Protein AF-A0A7L5Z1A2-F1 (afdb_monomer)

Foldseek 3Di:
DDDDDDDPPDDADDDDPDDDDDDPDDDPRNDRNLLVLLQVLLCVQQNQKDAFAAQPVHSVDTQGMWGFQDPDNPDPPTAIEGEEEAACVVCPVPLVVVVVVVVSCVVVPHPYYEYAHEPPDDDPDPNYFYFYPPDHSLQSNLLNLLSCCVPVVVPGDLSSNVSSLVSLLVCLVPHDLVRGPDPSSSVSSVVSPVVSDDPSPPPDDPDPPPPPDDPDDDDDDDDDDDDDDDDDDDDDDDD

Structure (mmCIF, N/CA/C/O backbone):
data_AF-A0A7L5Z1A2-F1
#
_entry.id   AF-A0A7L5Z1A2-F1
#
loop_
_atom_site.group_PDB
_atom_site.id
_atom_site.type_symbol
_atom_site.label_atom_id
_atom_site.label_alt_id
_atom_site.label_comp_id
_atom_site.label_asym_id
_atom_site.label_entity_id
_atom_site.label_seq_id
_atom_site.pdbx_PDB_ins_code
_atom_site.Cartn_x
_atom_site.Cartn_y
_atom_site.Cartn_z
_atom_site.occupancy
_atom_site.B_iso_or_equiv
_atom_site.auth_seq_id
_atom_site.auth_comp_id
_atom_site.auth_asym_id
_atom_site.auth_atom_id
_atom_site.pdbx_PDB_model_num
ATOM 1 N N . MET A 1 1 ? 43.109 33.491 -10.070 1.00 37.50 1 MET A N 1
ATOM 2 C CA . MET A 1 1 ? 41.661 33.255 -10.250 1.00 37.50 1 MET A CA 1
ATOM 3 C C . MET A 1 1 ? 41.486 31.934 -10.986 1.00 37.50 1 MET A C 1
ATOM 5 O O . MET A 1 1 ? 41.876 31.847 -12.140 1.00 37.50 1 MET A O 1
ATOM 9 N N . ARG A 1 2 ? 41.036 30.879 -10.297 1.00 29.73 2 ARG A N 1
ATOM 10 C CA . ARG A 1 2 ? 40.760 29.556 -10.881 1.00 29.73 2 ARG A CA 1
ATOM 11 C C . ARG A 1 2 ? 39.271 29.277 -10.680 1.00 29.73 2 ARG A C 1
ATOM 13 O O . ARG A 1 2 ? 38.828 29.257 -9.537 1.00 29.73 2 ARG A O 1
ATOM 20 N N . HIS A 1 3 ? 38.520 29.110 -11.764 1.00 32.94 3 HIS A N 1
ATOM 21 C CA . HIS A 1 3 ? 37.144 28.622 -11.698 1.00 32.94 3 HIS A CA 1
ATOM 22 C C . HIS A 1 3 ? 37.151 27.095 -11.502 1.00 32.94 3 HIS A C 1
ATOM 24 O O . HIS A 1 3 ? 37.929 26.414 -12.175 1.00 32.94 3 HIS A O 1
ATOM 30 N N . PRO A 1 4 ? 36.333 26.550 -10.585 1.00 41.56 4 PRO A N 1
ATOM 31 C CA . PRO A 1 4 ? 36.214 25.116 -10.374 1.00 41.56 4 PRO A CA 1
ATOM 32 C C . PRO A 1 4 ? 35.350 24.461 -11.457 1.00 41.56 4 PRO A C 1
ATOM 34 O O . PRO A 1 4 ? 34.439 25.070 -12.018 1.00 41.56 4 PRO A O 1
ATOM 37 N N . GLY A 1 5 ? 35.700 23.209 -11.747 1.00 33.41 5 GLY A N 1
ATOM 38 C CA . GLY A 1 5 ? 35.153 22.394 -12.818 1.00 33.41 5 GLY A CA 1
ATOM 39 C C . GLY A 1 5 ? 33.662 22.095 -12.686 1.00 33.41 5 GLY A C 1
ATOM 40 O O . GLY A 1 5 ? 33.115 21.931 -11.599 1.00 33.41 5 GLY A O 1
ATOM 41 N N . SER A 1 6 ? 33.051 22.008 -13.863 1.00 31.94 6 SER A N 1
ATOM 42 C CA . SER A 1 6 ? 31.698 21.549 -14.146 1.00 31.94 6 SER A CA 1
ATOM 43 C C . SER A 1 6 ? 31.354 20.257 -13.398 1.00 31.94 6 SER A C 1
ATOM 45 O O . SER A 1 6 ? 31.898 19.186 -13.667 1.00 31.94 6 SER A O 1
ATOM 47 N N . THR A 1 7 ? 30.402 20.363 -12.474 1.00 32.69 7 THR A N 1
ATOM 48 C CA . THR A 1 7 ? 29.669 19.228 -11.922 1.00 32.69 7 THR A CA 1
ATOM 49 C C . THR A 1 7 ? 28.781 18.662 -13.027 1.00 32.69 7 THR A C 1
ATOM 51 O O . THR A 1 7 ? 27.903 19.353 -13.546 1.00 32.69 7 THR A O 1
ATOM 54 N N . VAL A 1 8 ? 29.002 17.403 -13.400 1.00 34.72 8 VAL A N 1
ATOM 55 C CA . VAL A 1 8 ? 28.109 16.659 -14.294 1.00 34.72 8 VAL A CA 1
ATOM 56 C C . VAL A 1 8 ? 26.755 16.513 -13.595 1.00 34.72 8 VAL A C 1
ATOM 58 O O . VAL A 1 8 ? 26.596 15.693 -12.690 1.00 34.72 8 VAL A O 1
ATOM 61 N N . LEU A 1 9 ? 25.782 17.332 -13.999 1.00 31.91 9 LEU A N 1
ATOM 62 C CA . LEU A 1 9 ? 24.379 17.201 -13.612 1.00 31.91 9 LEU A CA 1
ATOM 63 C C . LEU A 1 9 ? 23.879 15.820 -14.053 1.00 31.91 9 LEU A C 1
ATOM 65 O O . LEU A 1 9 ? 23.766 15.525 -15.246 1.00 31.91 9 LEU A O 1
ATOM 69 N N . ARG A 1 10 ? 23.608 14.953 -13.073 1.00 33.97 10 ARG A N 1
ATOM 70 C CA . ARG A 1 10 ? 22.923 13.677 -13.287 1.00 33.97 10 ARG A CA 1
ATOM 71 C C . ARG A 1 10 ? 21.560 13.973 -13.912 1.00 33.97 10 ARG A C 1
ATOM 73 O O . ARG A 1 10 ? 20.732 14.640 -13.305 1.00 33.97 10 ARG A O 1
ATOM 80 N N . ARG A 1 11 ? 21.346 13.487 -15.135 1.00 35.38 11 ARG A N 1
ATOM 81 C CA . ARG A 1 11 ? 20.069 13.598 -15.849 1.00 35.38 11 ARG A CA 1
ATOM 82 C C . ARG A 1 11 ? 18.979 12.860 -15.061 1.00 35.38 11 ARG A C 1
ATOM 84 O O . ARG A 1 11 ? 19.080 11.646 -14.873 1.00 35.38 11 ARG A O 1
ATOM 91 N N . GLY A 1 12 ? 17.977 13.608 -14.596 1.00 35.91 12 GLY A N 1
ATOM 92 C CA . GLY A 1 12 ? 16.740 13.089 -14.010 1.00 35.91 12 GLY A CA 1
ATOM 93 C C . GLY A 1 12 ? 15.983 12.200 -15.000 1.00 35.91 12 GLY A C 1
ATOM 94 O O . GLY A 1 12 ? 16.104 12.362 -16.215 1.00 35.91 12 GLY A O 1
ATOM 95 N N . ARG A 1 13 ? 15.269 11.200 -14.472 1.00 52.94 13 ARG A N 1
ATOM 96 C CA . ARG A 1 13 ? 14.820 10.013 -15.219 1.00 52.94 13 ARG A CA 1
ATOM 97 C C . ARG A 1 13 ? 13.370 10.061 -15.720 1.00 52.94 13 ARG A C 1
ATOM 99 O O . ARG A 1 13 ? 12.924 9.086 -16.308 1.00 52.94 13 ARG A O 1
ATOM 106 N N . TYR A 1 14 ? 12.677 11.189 -15.583 1.00 45.50 14 TYR A N 1
ATOM 107 C CA . TYR A 1 14 ? 11.365 11.403 -16.189 1.00 45.50 14 TYR A CA 1
ATOM 108 C C . TYR A 1 14 ? 11.286 12.831 -16.719 1.00 45.50 14 TYR A C 1
ATOM 110 O O . TYR A 1 14 ? 11.334 13.788 -15.961 1.00 45.50 14 TYR A O 1
ATOM 118 N N . THR A 1 15 ? 11.213 12.977 -18.037 1.00 34.09 15 THR A N 1
ATOM 119 C CA . THR A 1 15 ? 10.700 14.193 -18.675 1.00 34.09 15 THR A CA 1
ATOM 120 C C . THR A 1 15 ? 9.427 13.759 -19.374 1.00 34.09 15 THR A C 1
ATOM 122 O O . THR A 1 15 ? 9.468 13.196 -20.467 1.00 34.09 15 THR A O 1
ATOM 125 N N . ALA A 1 16 ? 8.288 13.934 -18.708 1.00 38.91 16 ALA A N 1
ATOM 126 C CA . ALA A 1 16 ? 7.025 13.905 -19.421 1.00 38.91 16 ALA A CA 1
ATOM 127 C C . ALA A 1 16 ? 6.994 15.160 -20.301 1.00 38.91 16 ALA A C 1
ATOM 129 O O . ALA A 1 16 ? 7.057 16.282 -19.803 1.00 38.91 16 ALA A O 1
ATOM 130 N N . ILE A 1 17 ? 6.954 14.981 -21.622 1.00 37.09 17 ILE A N 1
ATOM 131 C CA . ILE A 1 17 ? 6.648 16.083 -22.533 1.00 37.09 17 ILE A CA 1
ATOM 132 C C . ILE A 1 17 ? 5.145 16.328 -22.391 1.00 37.09 17 ILE A C 1
ATOM 134 O O . ILE A 1 17 ? 4.329 15.631 -22.990 1.00 37.09 17 ILE A O 1
ATOM 138 N N . CYS A 1 18 ? 4.788 17.274 -21.525 1.00 38.81 18 CYS A N 1
ATOM 139 C CA . CYS A 1 18 ? 3.412 17.696 -21.309 1.00 38.81 18 CYS A CA 1
ATOM 140 C C . CYS A 1 18 ? 2.906 18.457 -22.540 1.00 38.81 18 CYS A C 1
ATOM 142 O O . CYS A 1 18 ? 3.290 19.600 -22.779 1.00 38.81 18 CYS A O 1
ATOM 144 N N . SER A 1 19 ? 2.008 17.837 -23.297 1.00 37.94 19 SER A N 1
ATOM 145 C CA . SER A 1 19 ? 1.009 18.570 -24.073 1.00 37.94 19 SER A CA 1
ATOM 146 C C . SER A 1 19 ? -0.235 18.676 -23.184 1.00 37.94 19 SER A C 1
ATOM 148 O O . SER A 1 19 ? -0.641 17.682 -22.597 1.00 37.94 19 SER A O 1
ATOM 150 N N . GLU A 1 20 ? -0.796 19.880 -23.041 1.00 39.41 20 GLU A N 1
ATOM 151 C CA . GLU A 1 20 ? -2.081 20.160 -22.355 1.00 39.41 20 GLU A CA 1
ATOM 152 C C . GLU A 1 20 ? -2.090 20.446 -20.833 1.00 39.41 20 GLU A C 1
ATOM 154 O O . GLU A 1 20 ? -3.068 20.187 -20.139 1.00 39.41 20 GLU A O 1
ATOM 159 N N . GLY A 1 21 ? -1.059 21.110 -20.300 1.00 36.00 21 GLY A N 1
ATOM 160 C CA . GLY A 1 21 ? -1.260 22.080 -19.202 1.00 36.00 21 GLY A CA 1
ATOM 161 C C . GLY A 1 21 ? -1.621 21.571 -17.794 1.00 36.00 21 GLY A C 1
ATOM 162 O O . GLY A 1 21 ? -1.862 22.398 -16.919 1.00 36.00 21 GLY A O 1
ATOM 163 N N . PHE A 1 22 ? -1.599 20.265 -17.518 1.00 38.28 22 PHE A N 1
ATOM 164 C CA . PHE A 1 22 ? -1.710 19.716 -16.155 1.00 38.28 22 PHE A CA 1
ATOM 165 C C . PHE A 1 22 ? -0.365 19.147 -15.679 1.00 38.28 22 PHE A C 1
ATOM 167 O O . PHE A 1 22 ? -0.119 17.943 -15.723 1.00 38.28 22 PHE A O 1
ATOM 174 N N . CYS A 1 23 ? 0.531 20.011 -15.200 1.00 44.03 23 CYS A N 1
ATOM 175 C CA . CYS A 1 23 ? 1.766 19.561 -14.558 1.00 44.03 23 CYS A CA 1
ATOM 176 C C . CYS A 1 23 ? 1.462 19.105 -13.121 1.00 44.03 23 CYS A C 1
ATOM 178 O O . CYS A 1 23 ? 1.374 19.925 -12.206 1.00 44.03 23 CYS A O 1
ATOM 180 N N . ARG A 1 24 ? 1.301 17.792 -12.903 1.00 45.97 24 ARG A N 1
ATOM 181 C CA . ARG A 1 24 ? 1.480 17.204 -11.564 1.00 45.97 24 ARG A CA 1
ATOM 182 C C . ARG A 1 24 ? 2.971 17.308 -11.232 1.00 45.97 24 ARG A C 1
ATOM 184 O O . ARG A 1 24 ? 3.787 16.817 -11.998 1.00 45.97 24 ARG A O 1
ATOM 191 N N . GLY A 1 25 ? 3.287 18.021 -10.152 1.00 43.00 25 GLY A N 1
ATOM 192 C CA . GLY A 1 25 ? 4.615 18.560 -9.857 1.00 43.00 25 GLY A CA 1
ATOM 193 C C . GLY A 1 25 ? 5.777 17.578 -10.011 1.00 43.00 25 GLY A C 1
ATOM 194 O O . GLY A 1 25 ? 5.781 16.502 -9.416 1.00 43.00 25 GLY A O 1
ATOM 195 N N . ASP A 1 26 ? 6.776 18.018 -10.772 1.00 38.31 26 ASP A N 1
ATOM 196 C CA . ASP A 1 26 ? 8.116 17.449 -10.797 1.00 38.31 26 ASP A CA 1
ATOM 197 C C . ASP A 1 26 ? 8.790 17.711 -9.444 1.00 38.31 26 ASP A C 1
ATOM 199 O O . ASP A 1 26 ? 9.114 18.851 -9.103 1.00 38.31 26 ASP A O 1
ATOM 203 N N . THR A 1 27 ? 9.032 16.667 -8.657 1.00 41.47 27 THR A N 1
ATOM 204 C CA . THR A 1 27 ? 10.046 16.729 -7.599 1.00 41.47 27 THR A CA 1
ATOM 205 C C . THR A 1 27 ? 11.404 16.378 -8.199 1.00 41.47 27 THR A C 1
ATOM 207 O O . THR A 1 27 ? 11.522 15.440 -8.988 1.00 41.47 27 THR A O 1
ATOM 210 N N . ALA A 1 28 ? 12.442 17.126 -7.814 1.00 40.41 28 ALA A N 1
ATOM 211 C CA . ALA A 1 28 ? 13.803 17.044 -8.357 1.00 40.41 28 ALA A CA 1
ATOM 212 C C . ALA A 1 28 ? 14.462 15.645 -8.273 1.00 40.41 28 ALA A C 1
ATOM 214 O O . ALA A 1 28 ? 15.470 15.402 -8.937 1.00 40.41 28 ALA A O 1
ATOM 215 N N . ASP A 1 29 ? 13.871 14.720 -7.514 1.00 45.47 29 ASP A N 1
ATOM 216 C CA . ASP A 1 29 ? 14.418 13.395 -7.219 1.00 45.47 29 ASP A CA 1
ATOM 217 C C . ASP A 1 29 ? 13.912 12.272 -8.147 1.00 45.47 29 ASP A C 1
ATOM 219 O O . ASP A 1 29 ? 14.320 11.121 -8.007 1.00 45.47 29 ASP A O 1
ATOM 223 N N . GLY A 1 30 ? 13.069 12.575 -9.144 1.00 47.31 30 GLY A N 1
ATOM 224 C CA . GLY A 1 30 ? 12.624 11.580 -10.134 1.00 47.31 30 GLY A CA 1
ATOM 225 C C . GLY A 1 30 ? 11.679 10.503 -9.587 1.00 47.31 30 GLY A C 1
ATOM 226 O O . GLY A 1 30 ? 11.480 9.485 -10.247 1.00 47.31 30 GLY A O 1
ATOM 227 N N . THR A 1 31 ? 11.104 10.730 -8.409 1.00 54.69 31 THR A N 1
ATOM 228 C CA . THR A 1 31 ? 9.984 9.973 -7.845 1.00 54.69 31 THR A CA 1
ATOM 229 C C . THR A 1 31 ? 8.677 10.560 -8.365 1.00 54.69 31 THR A C 1
ATOM 231 O O . THR A 1 31 ? 8.567 11.774 -8.565 1.00 54.69 31 THR A O 1
ATOM 234 N N . SER A 1 32 ? 7.687 9.713 -8.652 1.00 70.31 32 SER A N 1
ATOM 235 C CA . SER A 1 32 ? 6.396 10.228 -9.104 1.00 70.31 32 SER A CA 1
ATOM 236 C C . SER A 1 32 ? 5.721 10.944 -7.930 1.00 70.31 32 SER A C 1
ATOM 238 O O . SER A 1 32 ? 5.682 10.423 -6.815 1.00 70.31 32 SER A O 1
ATOM 240 N N . GLY A 1 33 ? 5.145 12.133 -8.147 1.00 86.44 33 GLY A N 1
ATOM 241 C CA . GLY A 1 33 ? 4.396 12.834 -7.089 1.00 86.44 33 GLY A CA 1
ATOM 242 C C . GLY A 1 33 ? 3.265 11.984 -6.479 1.00 86.44 33 GLY A C 1
ATOM 243 O O . GLY A 1 33 ? 2.817 12.242 -5.365 1.00 86.44 33 GLY A O 1
ATOM 244 N N . LEU A 1 34 ? 2.841 10.935 -7.194 1.00 91.56 34 LEU A N 1
ATOM 245 C CA . LEU A 1 34 ? 1.929 9.910 -6.708 1.00 91.56 34 LEU A CA 1
ATOM 246 C C . LEU A 1 34 ? 2.554 9.038 -5.608 1.00 91.56 34 LEU A C 1
ATOM 248 O O . LEU A 1 34 ? 1.990 8.992 -4.519 1.00 91.56 34 LEU A O 1
ATOM 252 N N . GLU A 1 35 ? 3.703 8.398 -5.848 1.00 94.62 35 GLU A N 1
ATOM 253 C CA . GLU A 1 35 ? 4.413 7.586 -4.838 1.00 94.62 35 GLU A CA 1
ATOM 254 C C . GLU A 1 35 ? 4.695 8.393 -3.575 1.00 94.62 35 GLU A C 1
ATOM 256 O O . GLU A 1 35 ? 4.407 7.933 -2.469 1.00 94.62 35 GLU A O 1
ATOM 261 N N . ARG A 1 36 ? 5.170 9.635 -3.738 1.00 95.06 36 ARG A N 1
ATOM 262 C CA . ARG A 1 36 ? 5.453 10.502 -2.595 1.00 95.06 36 ARG A CA 1
ATOM 263 C C . ARG A 1 36 ? 4.194 10.821 -1.793 1.00 95.06 36 ARG A C 1
ATOM 265 O O . ARG A 1 36 ? 4.212 10.723 -0.571 1.00 95.06 36 ARG A O 1
ATOM 272 N N . GLY A 1 37 ? 3.093 11.150 -2.468 1.00 96.44 37 GLY A N 1
ATOM 273 C CA . GLY A 1 37 ? 1.822 11.405 -1.796 1.00 96.44 37 GLY A CA 1
ATOM 274 C C . GLY A 1 37 ? 1.266 10.168 -1.084 1.00 96.44 37 GLY A C 1
ATOM 275 O O . GLY A 1 37 ? 0.670 10.298 -0.018 1.00 96.44 37 GLY A O 1
ATOM 276 N N . ILE A 1 38 ? 1.454 8.969 -1.650 1.00 97.56 38 ILE A N 1
ATOM 277 C CA . ILE A 1 38 ? 1.058 7.711 -0.999 1.00 97.56 38 ILE A CA 1
ATOM 278 C C . ILE A 1 38 ? 1.889 7.533 0.269 1.00 97.56 38 ILE A C 1
ATOM 280 O O . ILE A 1 38 ? 1.325 7.287 1.335 1.00 97.56 38 ILE A O 1
ATOM 284 N N . PHE A 1 39 ? 3.208 7.705 0.157 1.00 98.00 39 PHE A N 1
ATOM 285 C CA . PHE A 1 39 ? 4.129 7.614 1.280 1.00 98.00 39 PHE A CA 1
ATOM 286 C C . PHE A 1 39 ? 3.757 8.580 2.403 1.00 98.00 39 PHE A C 1
ATOM 288 O O . PHE A 1 39 ? 3.615 8.134 3.534 1.00 98.00 39 PHE A O 1
ATOM 295 N N . ASP A 1 40 ? 3.543 9.864 2.106 1.00 97.62 40 ASP A N 1
ATOM 296 C CA . ASP A 1 40 ? 3.257 10.874 3.132 1.00 97.62 40 ASP A CA 1
ATOM 297 C C . ASP A 1 40 ? 1.974 10.530 3.922 1.00 97.62 40 ASP A C 1
ATOM 299 O O . ASP A 1 40 ? 1.931 10.678 5.144 1.00 97.62 40 ASP A O 1
ATOM 303 N N . ILE A 1 41 ? 0.935 10.012 3.252 1.00 97.75 41 ILE A N 1
ATOM 304 C CA . ILE A 1 41 ? -0.308 9.585 3.918 1.00 97.75 41 ILE A CA 1
ATOM 305 C C . ILE A 1 41 ? -0.078 8.316 4.745 1.00 97.75 41 ILE A C 1
ATOM 307 O O . ILE A 1 41 ? -0.547 8.225 5.881 1.00 97.75 41 ILE A O 1
ATOM 311 N N . LEU A 1 42 ? 0.617 7.322 4.188 1.00 98.12 42 LEU A N 1
ATOM 312 C CA . LEU A 1 42 ? 0.889 6.075 4.897 1.00 98.12 42 LEU A CA 1
ATOM 313 C C . LEU A 1 42 ? 1.799 6.297 6.105 1.00 98.12 42 LEU A C 1
ATOM 315 O O . LEU A 1 42 ? 1.520 5.741 7.160 1.00 98.12 42 LEU A O 1
ATOM 319 N N . ASP A 1 43 ? 2.833 7.127 5.994 1.00 97.69 43 ASP A N 1
ATOM 320 C CA . ASP A 1 43 ? 3.743 7.444 7.098 1.00 97.69 43 ASP A CA 1
ATOM 321 C C . ASP A 1 43 ? 3.037 8.229 8.203 1.00 97.69 43 ASP A C 1
ATOM 323 O O . ASP A 1 43 ? 3.216 7.924 9.379 1.00 97.69 43 ASP A O 1
ATOM 327 N N . PHE A 1 44 ? 2.133 9.147 7.853 1.00 97.12 44 PHE A N 1
ATOM 328 C CA . PHE A 1 44 ? 1.296 9.822 8.846 1.00 97.12 44 PHE A CA 1
ATOM 329 C C . PHE A 1 44 ? 0.482 8.833 9.703 1.00 97.12 44 PHE A C 1
ATOM 331 O O . PHE A 1 44 ? 0.337 9.024 10.911 1.00 97.12 44 PHE A O 1
ATOM 338 N N . VAL A 1 45 ? -0.041 7.761 9.097 1.00 96.81 45 VAL A N 1
ATOM 339 C CA . VAL A 1 45 ? -0.898 6.785 9.790 1.00 96.81 45 VAL A CA 1
ATOM 340 C C . VAL A 1 45 ? -0.087 5.686 10.478 1.00 96.81 45 VAL A C 1
ATOM 342 O O . VAL A 1 45 ? -0.300 5.400 11.657 1.00 96.81 45 VAL A O 1
ATOM 345 N N . LEU A 1 46 ? 0.828 5.050 9.751 1.00 96.00 46 LEU A N 1
ATOM 346 C CA . LEU A 1 46 ? 1.597 3.889 10.202 1.00 96.00 46 LEU A CA 1
ATOM 347 C C . LEU A 1 46 ? 2.808 4.308 11.046 1.00 96.00 46 LEU A C 1
ATOM 349 O O . LEU A 1 46 ? 3.134 3.650 12.038 1.00 96.00 46 LEU A O 1
ATOM 353 N N . GLY A 1 47 ? 3.423 5.444 10.714 1.00 93.81 47 GLY A N 1
ATOM 354 C CA . GLY A 1 47 ? 4.700 5.895 11.257 1.00 93.81 47 GLY A CA 1
ATOM 355 C C . GLY A 1 47 ? 5.879 5.019 10.830 1.00 93.81 47 GLY A C 1
ATOM 356 O O . GLY A 1 47 ? 5.717 3.935 10.264 1.00 93.81 47 GLY A O 1
ATOM 357 N N . ASN A 1 48 ? 7.084 5.483 11.171 1.00 93.25 48 ASN A N 1
ATOM 358 C CA . ASN A 1 48 ? 8.344 4.761 10.964 1.00 93.25 48 ASN A CA 1
ATOM 359 C C . ASN A 1 48 ? 8.550 4.302 9.505 1.00 93.25 48 ASN A C 1
ATOM 361 O O . ASN A 1 48 ? 9.067 3.205 9.256 1.00 93.25 48 ASN A O 1
ATOM 365 N N . GLY A 1 49 ? 8.102 5.116 8.551 1.00 96.00 49 GLY A N 1
ATOM 366 C CA . GLY A 1 49 ? 8.269 4.902 7.126 1.00 96.00 49 GLY A CA 1
ATOM 367 C C . GLY A 1 49 ? 9.635 5.351 6.615 1.00 96.00 49 GLY A C 1
ATOM 368 O O . GLY A 1 49 ? 10.293 6.242 7.147 1.00 96.00 49 GLY A O 1
ATOM 369 N N . SER A 1 50 ? 10.078 4.731 5.533 1.00 96.12 50 SER A N 1
ATOM 370 C CA . SER A 1 50 ? 11.200 5.176 4.716 1.00 96.12 50 SER A CA 1
ATOM 371 C C . SER A 1 50 ? 10.797 5.095 3.253 1.00 96.12 50 SER A C 1
ATOM 373 O O . SER A 1 50 ? 10.284 4.072 2.803 1.00 96.12 50 SER A O 1
ATOM 375 N N . HIS A 1 51 ? 11.022 6.181 2.525 1.00 95.75 51 HIS A N 1
ATOM 376 C CA . HIS A 1 51 ? 10.715 6.295 1.105 1.00 95.75 51 HIS A CA 1
ATOM 377 C C . HIS A 1 51 ? 11.975 6.074 0.273 1.00 95.75 51 HIS A C 1
ATOM 379 O O . HIS A 1 51 ? 13.053 6.528 0.663 1.00 95.75 51 HIS A O 1
ATOM 385 N N . ASP A 1 52 ? 11.822 5.432 -0.883 1.00 92.88 52 ASP A N 1
ATOM 386 C CA . ASP A 1 52 ? 12.876 5.257 -1.879 1.00 92.88 52 ASP A CA 1
ATOM 387 C C . ASP A 1 52 ? 14.142 4.597 -1.288 1.00 92.88 52 ASP A C 1
ATOM 389 O O . ASP A 1 52 ? 15.238 5.159 -1.281 1.00 92.88 52 ASP A O 1
ATOM 393 N N . VAL A 1 53 ? 13.991 3.394 -0.729 1.00 92.25 53 VAL A N 1
ATOM 394 C CA . VAL A 1 53 ? 15.037 2.685 0.030 1.00 92.25 53 VAL A CA 1
ATOM 395 C C . VAL A 1 53 ? 15.904 1.836 -0.910 1.00 92.25 53 VAL A C 1
ATOM 397 O O . VAL A 1 53 ? 15.374 0.952 -1.579 1.00 92.25 53 VAL A O 1
ATOM 400 N N . PRO A 1 54 ? 17.235 2.024 -0.980 1.00 90.69 54 PRO A N 1
ATOM 401 C CA . PRO A 1 54 ? 18.091 1.224 -1.858 1.00 90.69 54 PRO A CA 1
ATOM 402 C C . PRO A 1 54 ? 18.091 -0.259 -1.472 1.00 90.69 54 PRO A C 1
ATOM 404 O O . PRO A 1 54 ? 18.199 -0.596 -0.293 1.00 90.69 54 PRO A O 1
ATOM 407 N N . LEU A 1 55 ? 18.059 -1.148 -2.469 1.00 85.00 55 LEU A N 1
ATOM 408 C CA . LEU A 1 55 ? 18.250 -2.579 -2.233 1.00 85.00 55 LEU A CA 1
ATOM 409 C C . LEU A 1 55 ? 19.765 -2.892 -2.218 1.00 85.00 55 LEU A C 1
ATOM 411 O O . LEU A 1 55 ? 20.465 -2.542 -3.167 1.00 85.00 55 LEU A O 1
ATOM 415 N N . PRO A 1 56 ? 20.305 -3.576 -1.195 1.00 77.31 56 PRO A N 1
ATOM 416 C CA . PRO A 1 56 ? 21.729 -3.855 -1.045 1.00 77.31 56 PRO A CA 1
ATOM 417 C C . PRO A 1 56 ? 22.252 -4.816 -2.119 1.00 77.31 56 PRO A C 1
ATOM 419 O O . PRO A 1 56 ? 23.405 -4.704 -2.524 1.00 77.31 56 PRO A O 1
ATOM 422 N N . MET A 1 57 ? 21.403 -5.718 -2.626 1.00 74.25 57 MET A N 1
ATOM 423 C CA . MET A 1 57 ? 21.760 -6.675 -3.684 1.00 74.25 57 MET A CA 1
ATOM 424 C C . MET A 1 57 ? 21.774 -6.052 -5.088 1.00 74.25 57 MET A C 1
ATOM 426 O O . MET A 1 57 ? 22.377 -6.603 -6.005 1.00 74.25 57 MET A O 1
ATOM 430 N N . ASP A 1 58 ? 21.110 -4.909 -5.270 1.00 75.12 58 ASP A N 1
ATOM 431 C CA . ASP A 1 58 ? 21.090 -4.160 -6.523 1.00 75.12 58 ASP A CA 1
ATOM 432 C C . ASP A 1 58 ? 20.847 -2.684 -6.203 1.00 75.12 58 ASP A C 1
ATOM 434 O O . ASP A 1 58 ? 19.707 -2.227 -6.168 1.00 75.12 58 ASP A O 1
ATOM 438 N N . LEU A 1 59 ? 21.930 -1.927 -5.993 1.00 73.38 59 LEU A N 1
ATOM 439 C CA . LEU A 1 59 ? 21.871 -0.501 -5.638 1.00 73.38 59 LEU A CA 1
ATOM 440 C C . LEU A 1 59 ? 21.190 0.372 -6.710 1.00 73.38 59 LEU A C 1
ATOM 442 O O . LEU A 1 59 ? 20.941 1.557 -6.479 1.00 73.38 59 LEU A O 1
ATOM 446 N N . ARG A 1 60 ? 20.914 -0.178 -7.902 1.00 79.19 60 ARG A N 1
ATOM 447 C CA . ARG A 1 60 ? 20.132 0.501 -8.946 1.00 79.19 60 ARG A CA 1
ATOM 448 C C . ARG A 1 60 ? 18.630 0.363 -8.716 1.00 79.19 60 ARG A C 1
ATOM 450 O O . ARG A 1 60 ? 17.876 1.157 -9.278 1.00 79.19 60 ARG A O 1
ATOM 457 N N . ARG A 1 61 ? 18.208 -0.633 -7.936 1.00 83.12 61 ARG A N 1
ATOM 458 C CA . ARG A 1 61 ? 16.826 -0.861 -7.520 1.00 83.12 61 ARG A CA 1
ATOM 459 C C . ARG A 1 61 ? 16.595 -0.283 -6.136 1.00 83.12 61 ARG A C 1
ATOM 461 O O . ARG A 1 61 ? 17.484 -0.248 -5.285 1.00 83.12 61 ARG A O 1
ATOM 468 N N . ARG A 1 62 ? 15.369 0.175 -5.931 1.00 91.12 62 ARG A N 1
ATOM 469 C CA . ARG A 1 62 ? 14.925 0.823 -4.704 1.00 91.12 62 ARG A CA 1
ATOM 470 C C . ARG A 1 62 ? 13.529 0.302 -4.381 1.00 91.12 62 ARG A C 1
ATOM 472 O O . ARG A 1 62 ? 12.785 -0.025 -5.308 1.00 91.12 62 ARG A O 1
ATOM 479 N N . ALA A 1 63 ? 13.242 0.107 -3.103 1.00 93.88 63 ALA A N 1
ATOM 480 C CA . ALA A 1 63 ? 11.899 -0.137 -2.612 1.00 93.88 63 ALA A CA 1
ATOM 481 C C . ALA A 1 63 ? 11.192 1.208 -2.545 1.00 93.88 63 ALA A C 1
ATOM 483 O O . ALA A 1 63 ? 11.790 2.170 -2.055 1.00 93.88 63 ALA A O 1
ATOM 484 N N . ASP A 1 64 ? 9.948 1.276 -2.995 1.00 95.94 64 ASP A N 1
ATOM 485 C CA . ASP A 1 64 ? 9.261 2.568 -3.041 1.00 95.94 64 ASP A CA 1
ATOM 486 C C . ASP A 1 64 ? 9.003 3.053 -1.612 1.00 95.94 64 ASP A C 1
ATOM 488 O O . ASP A 1 64 ? 9.273 4.206 -1.273 1.00 95.94 64 ASP A O 1
ATOM 492 N N . MET A 1 65 ? 8.536 2.150 -0.742 1.00 97.88 65 MET A N 1
ATOM 493 C CA . MET A 1 65 ? 8.238 2.453 0.655 1.00 97.88 65 MET A CA 1
ATOM 494 C C . MET A 1 65 ? 8.501 1.239 1.552 1.00 97.88 65 MET A C 1
ATOM 496 O O . MET A 1 65 ? 8.123 0.112 1.229 1.00 97.88 65 MET A O 1
ATOM 500 N N . ILE A 1 66 ? 9.096 1.473 2.718 1.00 97.38 66 ILE A N 1
ATOM 501 C CA . ILE A 1 66 ? 9.267 0.482 3.785 1.00 97.38 66 ILE A CA 1
ATOM 502 C C . ILE A 1 66 ? 8.693 1.063 5.073 1.00 97.38 66 ILE A C 1
ATOM 504 O O . ILE A 1 66 ? 9.059 2.168 5.456 1.00 97.38 66 ILE A O 1
ATOM 508 N N . PHE A 1 67 ? 7.846 0.312 5.768 1.00 96.75 67 PHE A N 1
ATOM 509 C CA . PHE A 1 67 ? 7.268 0.694 7.054 1.00 96.75 67 PHE A CA 1
ATOM 510 C C . PHE A 1 67 ? 7.611 -0.330 8.121 1.00 96.75 67 PHE A C 1
ATOM 512 O O . PHE A 1 67 ? 7.499 -1.543 7.911 1.00 96.75 67 PHE A O 1
ATOM 519 N N . ARG A 1 68 ? 7.977 0.167 9.299 1.00 95.44 68 ARG A N 1
ATOM 520 C CA . ARG A 1 68 ? 8.140 -0.646 10.500 1.00 95.44 68 ARG A CA 1
ATOM 521 C C . ARG A 1 68 ? 6.879 -0.530 11.350 1.00 95.44 68 ARG A C 1
ATOM 523 O O . ARG A 1 68 ? 6.694 0.449 12.067 1.00 95.44 68 ARG A O 1
ATOM 530 N N . LEU A 1 69 ? 6.006 -1.530 11.254 1.00 93.62 69 LEU A N 1
ATOM 531 C CA . LEU A 1 69 ? 4.681 -1.534 11.873 1.00 93.62 69 LEU A CA 1
ATOM 532 C C . LEU A 1 69 ? 4.784 -1.862 13.366 1.00 93.62 69 LEU A C 1
ATOM 534 O O . LEU A 1 69 ? 4.609 -3.002 13.791 1.00 93.62 69 LEU A O 1
ATOM 538 N N . SER A 1 70 ? 5.117 -0.839 14.145 1.00 88.38 70 SER A N 1
ATOM 539 C CA . SER A 1 70 ? 5.217 -0.865 15.602 1.00 88.38 70 SER A CA 1
ATOM 540 C C . SER A 1 70 ? 4.939 0.534 16.143 1.00 88.38 70 SER A C 1
ATOM 542 O O . SER A 1 70 ? 5.371 1.524 15.546 1.00 88.38 70 SER A O 1
ATOM 544 N N . SER A 1 71 ? 4.238 0.615 17.269 1.00 82.94 71 SER A N 1
ATOM 545 C CA . SER A 1 71 ? 4.163 1.822 18.102 1.00 82.94 71 SER A CA 1
ATOM 546 C C . SER A 1 71 ? 5.513 2.165 18.728 1.00 82.94 71 SER A C 1
ATOM 548 O O . SER A 1 71 ? 5.861 3.334 18.849 1.00 82.94 71 SER A O 1
ATOM 550 N N . GLU A 1 72 ? 6.311 1.142 19.036 1.00 83.81 72 GLU A N 1
ATOM 551 C CA . GLU A 1 72 ? 7.627 1.254 19.659 1.00 83.81 72 GLU A CA 1
ATOM 552 C C . GLU A 1 72 ? 8.744 1.189 18.599 1.00 83.81 72 GLU A C 1
ATOM 554 O O . GLU A 1 72 ? 8.998 0.108 18.044 1.00 83.81 72 GLU A O 1
ATOM 559 N N . PRO A 1 73 ? 9.466 2.291 18.305 1.00 73.00 73 PRO A N 1
ATOM 560 C CA . PRO A 1 73 ? 10.447 2.331 17.212 1.00 73.00 73 PRO A CA 1
ATOM 561 C C . PRO A 1 73 ? 11.604 1.332 17.374 1.00 73.00 73 PRO A C 1
ATOM 563 O O . PRO A 1 73 ? 12.162 0.830 16.393 1.00 73.00 73 PRO A O 1
ATOM 566 N N . GLN A 1 74 ? 11.959 1.019 18.622 1.00 78.06 74 GLN A N 1
ATOM 567 C CA . GLN A 1 74 ? 13.124 0.204 18.983 1.00 78.06 74 GLN A CA 1
ATOM 568 C C . GLN A 1 74 ? 12.817 -1.299 19.073 1.00 78.06 74 GLN A C 1
ATOM 570 O O . GLN A 1 74 ? 13.734 -2.100 19.267 1.00 78.06 74 GLN A O 1
ATOM 575 N N . LEU A 1 75 ? 11.554 -1.710 18.909 1.00 81.12 75 LEU A N 1
ATOM 576 C CA . LEU A 1 75 ? 11.161 -3.111 19.032 1.00 81.12 75 LEU A CA 1
ATOM 577 C C . LEU A 1 75 ? 11.824 -3.951 17.934 1.00 81.12 75 LEU A C 1
ATOM 579 O O . LEU A 1 75 ? 11.613 -3.715 16.746 1.00 81.12 75 LEU A O 1
ATOM 583 N N . ARG A 1 76 ? 12.666 -4.920 18.303 1.00 77.31 76 ARG A N 1
ATOM 584 C CA . ARG A 1 76 ? 13.445 -5.699 17.323 1.00 77.31 76 ARG A CA 1
ATOM 585 C C . ARG A 1 76 ? 12.559 -6.496 16.367 1.00 77.31 76 ARG A C 1
ATOM 587 O O . ARG A 1 76 ? 12.833 -6.475 15.172 1.00 77.31 76 ARG A O 1
ATOM 594 N N . ASP A 1 77 ? 11.459 -7.042 16.871 1.00 83.50 77 ASP A N 1
ATOM 595 C CA . ASP A 1 77 ? 10.582 -7.959 16.135 1.00 83.50 77 ASP A CA 1
ATOM 596 C C . ASP A 1 77 ? 9.381 -7.256 15.478 1.00 83.50 77 ASP A C 1
ATOM 598 O O . ASP A 1 77 ? 8.341 -7.864 15.227 1.00 83.50 77 ASP A O 1
ATOM 602 N N . ALA A 1 78 ? 9.507 -5.952 15.212 1.00 88.19 78 ALA A N 1
ATOM 603 C CA . ALA A 1 78 ? 8.481 -5.195 14.510 1.00 88.19 78 ALA A CA 1
ATOM 604 C C . ALA A 1 78 ? 8.236 -5.757 13.100 1.00 88.19 78 ALA A C 1
ATOM 606 O O . ALA A 1 78 ? 9.174 -6.050 12.352 1.00 88.19 78 ALA A O 1
ATOM 607 N N . LEU A 1 79 ? 6.962 -5.835 12.713 1.00 93.31 79 LEU A N 1
ATOM 608 C CA . LEU A 1 79 ? 6.555 -6.280 11.387 1.00 93.31 79 LEU A CA 1
ATOM 609 C C . LEU A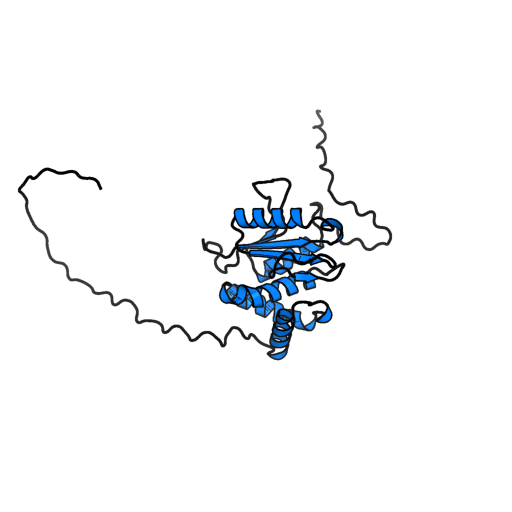 1 79 ? 7.023 -5.269 10.329 1.00 93.31 79 LEU A C 1
ATOM 611 O O . LEU A 1 79 ? 6.616 -4.111 10.340 1.00 93.31 79 LEU A O 1
ATOM 615 N N . ILE A 1 80 ? 7.869 -5.709 9.399 1.00 96.12 80 ILE A N 1
ATOM 616 C CA . ILE A 1 80 ? 8.358 -4.875 8.291 1.00 96.12 80 ILE A CA 1
ATOM 617 C C . ILE A 1 80 ? 7.464 -5.090 7.070 1.00 96.12 80 ILE A C 1
ATOM 619 O O . ILE A 1 80 ? 7.376 -6.208 6.554 1.00 96.12 80 ILE A O 1
ATOM 623 N N . LEU A 1 81 ? 6.832 -4.017 6.605 1.00 97.75 81 LEU A N 1
ATOM 624 C CA . LEU A 1 81 ? 6.002 -3.977 5.407 1.00 97.75 81 LEU A CA 1
ATOM 625 C C . LEU A 1 81 ? 6.732 -3.210 4.304 1.00 97.75 81 LEU A C 1
ATOM 627 O O . LEU A 1 81 ? 7.064 -2.044 4.488 1.00 97.75 81 LEU A O 1
ATOM 631 N N . ALA A 1 82 ? 6.924 -3.833 3.147 1.00 98.12 82 ALA A N 1
ATOM 632 C CA . ALA A 1 82 ? 7.269 -3.123 1.922 1.00 98.12 82 ALA A CA 1
ATOM 633 C C . ALA A 1 82 ? 5.995 -2.803 1.135 1.00 98.12 82 ALA A C 1
ATOM 635 O O . ALA A 1 82 ? 5.157 -3.690 0.946 1.00 98.12 82 ALA A O 1
ATOM 636 N N . VAL A 1 83 ? 5.861 -1.561 0.676 1.00 98.38 83 VAL A N 1
ATOM 637 C CA . VAL A 1 83 ? 4.778 -1.122 -0.210 1.00 98.38 83 VAL A CA 1
ATOM 638 C C . VAL A 1 83 ? 5.380 -0.626 -1.515 1.00 98.38 83 VAL A C 1
ATOM 640 O O . VAL A 1 83 ? 6.352 0.126 -1.516 1.00 98.38 83 VAL A O 1
ATOM 643 N N . GLU A 1 84 ? 4.797 -1.075 -2.617 1.00 98.06 84 GLU A N 1
ATOM 644 C CA . GLU A 1 84 ? 5.261 -0.802 -3.975 1.00 98.06 84 GLU A CA 1
ATOM 645 C C . GLU A 1 84 ? 4.105 -0.257 -4.807 1.00 98.06 84 GLU A C 1
ATOM 647 O O . GLU A 1 84 ? 2.993 -0.785 -4.713 1.00 98.06 84 GLU A O 1
ATOM 652 N N . TYR A 1 85 ? 4.350 0.772 -5.614 1.00 97.38 85 TYR A N 1
ATOM 653 C CA . TYR A 1 85 ? 3.369 1.281 -6.567 1.00 97.38 85 TYR A CA 1
ATOM 654 C C . TYR A 1 85 ? 3.750 0.880 -7.992 1.00 97.38 85 TYR A C 1
ATOM 656 O O . TYR A 1 85 ? 4.747 1.330 -8.548 1.00 97.38 85 TYR A O 1
ATOM 664 N N . ASP A 1 86 ? 2.890 0.084 -8.619 1.00 96.31 86 ASP A N 1
ATOM 665 C CA . ASP A 1 86 ? 3.116 -0.440 -9.957 1.00 96.31 86 ASP A CA 1
ATOM 666 C C . ASP A 1 86 ? 2.210 0.262 -10.961 1.00 96.31 86 ASP A C 1
ATOM 668 O O . ASP A 1 86 ? 1.072 -0.150 -11.201 1.00 96.31 86 ASP A O 1
ATOM 672 N N . GLY A 1 87 ? 2.733 1.308 -11.598 1.00 95.44 87 GLY A N 1
ATOM 673 C CA . GLY A 1 87 ? 2.072 1.916 -12.752 1.00 95.44 87 GLY A CA 1
ATOM 674 C C . GLY A 1 87 ? 2.055 0.958 -13.948 1.00 95.44 87 GLY A C 1
ATOM 675 O O . GLY A 1 87 ? 3.100 0.421 -14.337 1.00 95.44 87 GLY A O 1
ATOM 676 N N . HIS A 1 88 ? 0.899 0.791 -14.594 1.00 94.06 88 HIS A N 1
ATOM 677 C CA . HIS A 1 88 ? 0.703 -0.158 -15.696 1.00 94.06 88 HIS A CA 1
ATOM 678 C C . HIS A 1 88 ? 1.705 0.067 -16.830 1.00 94.06 88 HIS A C 1
ATOM 680 O O . HIS A 1 88 ? 2.282 -0.882 -17.356 1.00 94.06 88 HIS A O 1
ATOM 686 N N . TYR A 1 89 ? 1.966 1.326 -17.186 1.00 90.94 89 TYR A N 1
ATOM 687 C CA . TYR A 1 89 ? 2.902 1.656 -18.262 1.00 90.94 89 TYR A CA 1
ATOM 688 C C . TYR A 1 89 ? 4.316 1.091 -18.025 1.00 90.94 89 TYR A C 1
ATOM 690 O O . TYR A 1 89 ? 4.952 0.624 -18.972 1.00 90.94 89 TYR A O 1
ATOM 698 N N . TRP A 1 90 ? 4.793 1.115 -16.776 1.00 90.38 90 TRP A N 1
ATOM 699 C CA . TRP A 1 90 ? 6.154 0.708 -16.408 1.00 90.38 90 TRP A CA 1
ATOM 700 C C . TRP A 1 90 ? 6.275 -0.788 -16.119 1.00 90.38 90 TRP A C 1
ATOM 702 O O . TRP A 1 90 ? 7.334 -1.366 -16.375 1.00 90.38 90 TRP A O 1
ATOM 712 N N . HIS A 1 91 ? 5.200 -1.403 -15.621 1.00 93.50 91 HIS A N 1
ATOM 713 C CA . HIS A 1 91 ? 5.182 -2.800 -15.179 1.00 93.50 91 HIS A CA 1
ATOM 714 C C . HIS A 1 91 ? 4.509 -3.768 -16.160 1.00 93.50 91 HIS A C 1
ATOM 716 O O . HIS A 1 91 ? 4.544 -4.979 -15.930 1.00 93.50 91 HIS A O 1
ATOM 722 N N . LYS A 1 92 ? 3.943 -3.284 -17.276 1.00 93.00 92 LYS A N 1
ATOM 723 C CA . LYS A 1 92 ? 3.435 -4.165 -18.339 1.00 93.00 92 LYS A CA 1
ATOM 724 C C . LYS A 1 92 ? 4.518 -5.154 -18.778 1.00 93.00 92 LYS A C 1
ATOM 726 O O . LYS A 1 92 ? 5.666 -4.767 -19.002 1.00 93.00 92 LYS A O 1
ATOM 731 N N . ASP A 1 93 ? 4.149 -6.428 -18.855 1.00 94.19 93 ASP A N 1
ATOM 732 C CA . ASP A 1 93 ? 5.031 -7.534 -19.248 1.00 94.19 93 ASP A CA 1
ATOM 733 C C . ASP A 1 93 ? 6.274 -7.721 -18.348 1.00 94.19 93 ASP A C 1
ATOM 735 O O . ASP A 1 93 ? 7.267 -8.323 -18.758 1.00 94.19 93 ASP A O 1
ATOM 739 N N . ARG A 1 94 ? 6.245 -7.221 -17.100 1.00 94.00 94 ARG A N 1
ATOM 740 C CA . ARG A 1 94 ? 7.366 -7.317 -16.141 1.00 94.00 94 ARG A CA 1
ATOM 741 C C . ARG A 1 94 ? 7.108 -8.214 -14.936 1.00 94.00 94 ARG A C 1
ATOM 743 O O . ARG A 1 94 ? 7.881 -8.163 -13.981 1.00 94.00 94 ARG A O 1
ATOM 750 N N . LEU A 1 95 ? 6.105 -9.091 -15.001 1.00 93.38 95 LEU A N 1
ATOM 751 C CA . LEU A 1 95 ? 5.709 -9.967 -13.891 1.00 93.38 95 LEU A CA 1
ATOM 752 C C . LEU A 1 95 ? 6.896 -10.704 -13.246 1.00 93.38 95 LEU A C 1
ATOM 754 O O . LEU A 1 95 ? 7.051 -10.688 -12.029 1.00 93.38 95 LEU A O 1
ATOM 758 N N . GLU A 1 96 ? 7.784 -11.299 -14.044 1.00 94.00 96 GLU A N 1
ATOM 759 C CA . GLU A 1 96 ? 8.961 -12.002 -13.515 1.00 94.00 96 GLU A CA 1
ATOM 760 C C . GLU A 1 96 ? 9.916 -11.060 -12.758 1.00 94.00 96 GLU A C 1
ATOM 762 O O . GLU A 1 96 ? 10.479 -11.411 -11.718 1.00 94.00 96 GLU A O 1
ATOM 767 N N . THR A 1 97 ? 10.079 -9.828 -13.245 1.00 91.56 97 THR A N 1
ATOM 768 C CA . THR A 1 97 ? 10.906 -8.812 -12.581 1.00 91.56 97 THR A CA 1
ATOM 769 C C . THR A 1 97 ? 10.275 -8.357 -11.265 1.00 91.56 97 THR A C 1
ATOM 771 O O . THR A 1 97 ? 11.005 -8.202 -10.281 1.00 91.56 97 THR A O 1
ATOM 774 N N . ASP A 1 98 ? 8.951 -8.204 -11.228 1.00 93.88 98 ASP A N 1
ATOM 775 C CA . ASP A 1 98 ? 8.183 -7.832 -10.033 1.00 93.88 98 ASP A CA 1
ATOM 776 C C . ASP A 1 98 ? 8.273 -8.931 -8.958 1.00 93.88 98 ASP A C 1
ATOM 778 O O . ASP A 1 98 ? 8.543 -8.652 -7.783 1.00 93.88 98 ASP A O 1
ATOM 782 N N . LEU A 1 99 ? 8.158 -10.202 -9.362 1.00 94.50 99 LEU A N 1
ATOM 783 C CA . LEU A 1 99 ? 8.317 -11.361 -8.476 1.00 94.50 99 LEU A CA 1
ATOM 784 C C . LEU A 1 99 ? 9.742 -11.462 -7.922 1.00 94.50 99 LEU A C 1
ATOM 786 O O . LEU A 1 99 ? 9.933 -11.687 -6.725 1.00 94.50 99 LEU A O 1
ATOM 790 N N . ARG A 1 100 ? 10.762 -11.220 -8.753 1.00 92.50 100 ARG A N 1
ATOM 791 C CA . ARG A 1 100 ? 12.159 -11.155 -8.295 1.00 92.50 100 ARG A CA 1
ATOM 792 C C . ARG A 1 100 ? 12.408 -10.001 -7.327 1.00 92.50 100 ARG A C 1
ATOM 794 O O . ARG A 1 100 ? 13.153 -10.177 -6.364 1.00 92.50 100 ARG A O 1
ATOM 801 N N . LYS A 1 101 ? 11.812 -8.824 -7.560 1.00 92.88 101 LYS A N 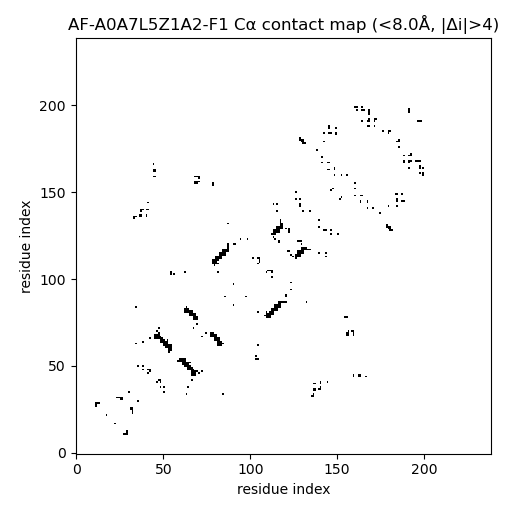1
ATOM 802 C CA . LYS A 1 101 ? 11.905 -7.686 -6.625 1.00 92.88 101 LYS A CA 1
ATOM 803 C C . LYS A 1 101 ? 11.254 -8.051 -5.291 1.00 92.88 101 LYS A C 1
ATOM 805 O O . LYS A 1 101 ? 11.855 -7.831 -4.247 1.00 92.88 101 LYS A O 1
ATOM 810 N N . THR A 1 102 ? 10.095 -8.702 -5.333 1.00 94.94 102 THR A N 1
ATOM 811 C CA . THR A 1 102 ? 9.391 -9.211 -4.147 1.00 94.94 102 THR A CA 1
ATOM 812 C C . THR A 1 102 ? 10.235 -10.202 -3.347 1.00 94.94 102 THR A C 1
ATOM 814 O O . THR A 1 102 ? 10.322 -10.075 -2.127 1.00 94.94 102 THR A O 1
ATOM 817 N N . ALA A 1 103 ? 10.894 -11.157 -4.009 1.00 93.56 103 ALA A N 1
ATOM 818 C CA . ALA A 1 103 ? 11.810 -12.084 -3.344 1.00 93.56 103 ALA A CA 1
ATOM 819 C C . ALA A 1 103 ? 12.964 -11.336 -2.658 1.00 93.56 103 ALA A C 1
ATOM 821 O O . ALA A 1 103 ? 13.189 -11.518 -1.468 1.00 93.56 103 ALA A O 1
ATOM 822 N N . CYS A 1 104 ? 13.597 -10.392 -3.362 1.00 93.06 104 CYS A N 1
ATOM 823 C CA . CYS A 1 104 ? 14.673 -9.581 -2.793 1.00 93.06 104 CYS A CA 1
ATOM 824 C C . CYS A 1 104 ? 14.218 -8.759 -1.573 1.00 93.06 104 CYS A C 1
ATOM 826 O O . CYS A 1 104 ? 14.966 -8.655 -0.605 1.00 93.06 104 CYS A O 1
ATOM 828 N N . LEU A 1 105 ? 13.007 -8.186 -1.604 1.00 94.94 105 LEU A N 1
ATOM 829 C CA . LEU A 1 105 ? 12.407 -7.476 -0.465 1.00 94.94 105 LEU A CA 1
ATOM 830 C C . LEU A 1 105 ? 12.283 -8.387 0.761 1.00 94.94 105 LEU A C 1
ATOM 832 O O . LEU A 1 105 ? 12.659 -7.992 1.865 1.00 94.94 105 LEU A O 1
ATOM 836 N N . ARG A 1 106 ? 11.813 -9.621 0.562 1.00 94.81 106 ARG A N 1
ATOM 837 C CA . ARG A 1 106 ? 11.688 -10.618 1.635 1.00 94.81 106 ARG A CA 1
ATOM 838 C C . ARG A 1 106 ? 13.040 -11.063 2.179 1.00 94.81 106 ARG A C 1
ATOM 840 O O . ARG A 1 106 ? 13.195 -11.129 3.394 1.00 94.81 106 ARG A O 1
ATOM 847 N N . ASP A 1 107 ? 14.020 -11.286 1.310 1.00 92.06 107 ASP A N 1
ATOM 848 C CA . ASP A 1 107 ? 15.373 -11.693 1.708 1.00 92.06 107 ASP A CA 1
ATOM 849 C C . ASP A 1 107 ? 16.078 -10.627 2.566 1.00 92.06 107 ASP A C 1
ATOM 851 O O . ASP A 1 107 ? 16.927 -10.950 3.393 1.00 92.06 107 ASP A O 1
ATOM 855 N N . MET A 1 108 ? 15.695 -9.353 2.430 1.00 89.81 108 MET A N 1
ATOM 856 C CA . MET A 1 108 ? 16.160 -8.264 3.303 1.00 89.81 108 MET A CA 1
ATOM 857 C C . MET A 1 108 ? 15.405 -8.146 4.633 1.00 89.81 108 MET A C 1
ATOM 859 O O . MET A 1 108 ? 15.696 -7.247 5.422 1.00 89.81 108 MET A O 1
ATOM 863 N N . GLY A 1 109 ? 14.424 -9.009 4.887 1.00 92.81 109 GLY A N 1
ATOM 864 C CA . GLY A 1 109 ? 13.642 -9.009 6.122 1.00 92.81 109 GLY A CA 1
ATOM 865 C C . GLY A 1 109 ? 12.283 -8.315 6.028 1.00 92.81 109 GLY A C 1
ATOM 866 O O . GLY A 1 109 ? 11.632 -8.136 7.060 1.00 92.81 109 GLY A O 1
ATOM 867 N N . ALA A 1 110 ? 11.802 -7.944 4.833 1.00 95.00 110 ALA A N 1
ATOM 868 C CA . ALA A 1 110 ? 10.397 -7.564 4.693 1.00 95.00 110 ALA A CA 1
ATOM 869 C C . ALA A 1 110 ? 9.512 -8.785 4.983 1.00 95.00 110 ALA A C 1
ATOM 871 O O . ALA A 1 110 ? 9.564 -9.804 4.296 1.00 95.00 110 ALA A O 1
ATOM 872 N N . HIS A 1 111 ? 8.668 -8.676 6.003 1.00 96.00 111 HIS A N 1
ATOM 873 C CA . HIS A 1 111 ? 7.763 -9.746 6.414 1.00 96.00 111 HIS A CA 1
ATOM 874 C C . HIS A 1 111 ? 6.522 -9.813 5.518 1.00 96.00 111 HIS A C 1
ATOM 876 O O . HIS A 1 111 ? 5.886 -10.862 5.399 1.00 96.00 111 HIS A O 1
ATOM 882 N N . ALA A 1 112 ? 6.158 -8.677 4.925 1.00 96.75 112 ALA A N 1
ATOM 883 C CA . ALA A 1 112 ? 5.079 -8.534 3.966 1.00 96.75 112 ALA A CA 1
ATOM 884 C C . ALA A 1 112 ? 5.529 -7.604 2.835 1.00 96.75 112 ALA A C 1
ATOM 886 O O . ALA A 1 112 ? 6.217 -6.613 3.071 1.00 96.75 112 ALA A O 1
ATOM 887 N N . VAL A 1 113 ? 5.120 -7.933 1.612 1.00 97.75 113 VAL A N 1
ATOM 888 C CA . VAL A 1 113 ? 5.274 -7.079 0.432 1.00 97.75 113 VAL A CA 1
ATOM 889 C C . VAL A 1 113 ? 3.876 -6.899 -0.132 1.00 97.75 113 VAL A C 1
ATOM 891 O O . VAL A 1 113 ? 3.227 -7.894 -0.453 1.00 97.75 113 VAL A O 1
ATOM 894 N N . LEU A 1 114 ? 3.413 -5.657 -0.187 1.00 98.25 114 LEU A N 1
ATOM 895 C CA . LEU A 1 114 ? 2.117 -5.275 -0.726 1.00 98.25 114 LEU A CA 1
ATOM 896 C C . LEU A 1 114 ? 2.351 -4.424 -1.968 1.00 98.25 114 LEU A C 1
ATOM 898 O O . LEU A 1 114 ? 3.018 -3.392 -1.895 1.00 98.25 114 LEU A O 1
ATOM 902 N N . ARG A 1 115 ? 1.791 -4.841 -3.102 1.00 98.19 115 ARG A N 1
ATOM 903 C CA . ARG A 1 115 ? 1.865 -4.067 -4.346 1.00 98.19 115 ARG A CA 1
ATOM 904 C C . ARG A 1 115 ? 0.527 -3.392 -4.626 1.00 98.19 115 ARG A C 1
ATOM 906 O O . ARG A 1 115 ? -0.526 -4.023 -4.540 1.00 98.19 115 ARG A O 1
ATOM 913 N N . ILE A 1 116 ? 0.578 -2.111 -4.965 1.00 97.88 116 ILE A N 1
ATOM 914 C CA . ILE A 1 116 ? -0.540 -1.317 -5.469 1.00 97.88 116 ILE A CA 1
ATOM 915 C C . ILE A 1 116 ? -0.464 -1.395 -6.993 1.00 97.88 116 ILE A C 1
ATOM 917 O O . ILE A 1 116 ? 0.381 -0.753 -7.609 1.00 97.88 116 ILE A O 1
ATOM 921 N N . ARG A 1 117 ? -1.301 -2.236 -7.595 1.00 97.38 117 ARG A N 1
ATOM 922 C CA . ARG A 1 117 ? -1.248 -2.603 -9.014 1.00 97.38 117 ARG A CA 1
ATOM 923 C C . ARG A 1 117 ? -2.249 -1.766 -9.802 1.00 97.38 117 ARG A C 1
ATOM 925 O O . ARG A 1 117 ? -3.453 -1.905 -9.602 1.00 97.38 117 ARG A O 1
ATOM 932 N N . GLU A 1 118 ? -1.768 -0.895 -10.685 1.00 95.94 118 GLU A N 1
ATOM 933 C CA . GLU A 1 118 ? -2.639 -0.126 -11.579 1.00 95.94 118 GLU A CA 1
ATOM 934 C C . GLU A 1 118 ? -3.230 -1.019 -12.680 1.00 95.94 118 GLU A C 1
ATOM 936 O O . GLU A 1 118 ? -2.519 -1.765 -13.355 1.00 95.94 118 GLU A O 1
ATOM 941 N N . GLU A 1 119 ? -4.536 -0.927 -12.913 1.00 95.06 119 GLU A N 1
ATOM 942 C CA . GLU A 1 119 ? -5.213 -1.710 -13.946 1.00 95.06 119 GLU A CA 1
ATOM 943 C C . GLU A 1 119 ? -4.658 -1.459 -15.367 1.00 95.06 119 GLU A C 1
ATOM 945 O O . GLU A 1 119 ? -4.435 -0.309 -15.782 1.00 95.06 119 GLU A O 1
ATOM 950 N N . PRO A 1 120 ? -4.521 -2.511 -16.202 1.00 95.56 120 PRO A N 1
ATOM 951 C CA . PRO A 1 120 ? -4.971 -3.900 -16.014 1.00 95.56 120 PRO A CA 1
ATOM 952 C C . PRO A 1 120 ? -3.892 -4.868 -15.484 1.00 95.56 120 PRO A C 1
ATOM 954 O O . PRO A 1 120 ? -3.866 -6.027 -15.889 1.00 95.56 120 PRO A O 1
ATOM 957 N N . LEU A 1 121 ? -2.953 -4.424 -14.647 1.00 95.88 121 LEU A N 1
ATOM 958 C CA . LEU A 1 121 ? -1.930 -5.327 -14.119 1.00 95.88 121 LEU A CA 1
ATOM 959 C C . LEU A 1 121 ? -2.534 -6.444 -13.251 1.00 95.88 121 LEU A C 1
ATOM 961 O O . LEU A 1 121 ? -3.281 -6.174 -12.312 1.00 95.88 121 LEU A O 1
ATOM 965 N N . ASP A 1 122 ? -2.125 -7.689 -13.503 1.00 95.06 122 ASP A N 1
ATOM 966 C CA . ASP A 1 122 ? -2.512 -8.825 -12.663 1.00 95.06 122 ASP A CA 1
ATOM 967 C C . ASP A 1 122 ? -1.954 -8.685 -11.244 1.00 95.06 122 ASP A C 1
ATOM 969 O O . ASP A 1 122 ? -0.827 -8.217 -11.047 1.00 95.06 122 ASP A O 1
ATOM 973 N N . LEU A 1 123 ? -2.709 -9.144 -10.247 1.00 95.69 123 LEU A N 1
ATOM 974 C CA . LEU A 1 123 ? -2.202 -9.274 -8.883 1.00 95.69 123 LEU A CA 1
ATOM 975 C C . LEU A 1 123 ? -1.132 -10.371 -8.829 1.00 95.69 123 LEU A C 1
ATOM 977 O O . LEU A 1 123 ? -1.282 -11.437 -9.422 1.00 95.69 123 LEU A O 1
ATOM 981 N N . THR A 1 124 ? -0.062 -10.128 -8.081 1.00 95.44 124 THR A N 1
ATOM 982 C CA . THR A 1 124 ? 1.036 -11.089 -7.888 1.00 95.44 124 THR A CA 1
ATOM 983 C C . THR A 1 124 ? 0.902 -11.866 -6.579 1.00 95.44 124 THR A C 1
ATOM 985 O O . THR A 1 124 ? 1.522 -12.916 -6.401 1.00 95.44 124 THR A O 1
ATOM 988 N N . SER A 1 125 ? 0.081 -11.366 -5.652 1.00 95.19 125 SER A N 1
ATOM 989 C CA . SER A 1 125 ? -0.191 -11.990 -4.361 1.00 95.19 125 SER A CA 1
ATOM 990 C C . SER A 1 125 ? -1.575 -11.614 -3.818 1.00 95.19 125 SER A C 1
ATOM 992 O O . SER A 1 125 ? -2.184 -10.642 -4.254 1.00 95.19 125 SER A O 1
ATOM 994 N N . ALA A 1 126 ? -2.058 -12.347 -2.810 1.00 93.94 126 ALA A N 1
ATOM 995 C CA . ALA A 1 126 ? -3.293 -12.000 -2.095 1.00 93.94 126 ALA A CA 1
ATOM 996 C C . ALA A 1 126 ? -3.171 -10.723 -1.232 1.00 93.94 126 ALA A C 1
ATOM 998 O O . ALA A 1 126 ? -4.182 -10.170 -0.795 1.00 93.94 126 ALA A O 1
ATOM 999 N N . LEU A 1 127 ? -1.943 -10.262 -0.963 1.00 95.94 127 LEU A N 1
ATOM 1000 C CA . LEU A 1 127 ? -1.705 -8.994 -0.274 1.00 95.94 127 LEU A CA 1
ATOM 1001 C C . LEU A 1 127 ? -1.801 -7.798 -1.219 1.00 95.94 127 LEU A C 1
ATOM 1003 O O . LEU A 1 127 ? -1.947 -6.685 -0.731 1.00 95.94 127 LEU A O 1
ATOM 1007 N N . ASP A 1 128 ? -1.740 -8.006 -2.532 1.00 97.38 128 ASP A N 1
ATOM 1008 C CA . ASP A 1 128 ? -1.779 -6.914 -3.496 1.00 97.38 128 ASP A CA 1
ATOM 1009 C C . ASP A 1 128 ? -3.180 -6.296 -3.574 1.00 97.38 128 ASP A C 1
ATOM 1011 O O . ASP A 1 128 ? -4.202 -6.952 -3.342 1.00 97.38 128 ASP A O 1
ATOM 1015 N N . VAL A 1 129 ? -3.223 -5.022 -3.953 1.00 96.56 129 VAL A N 1
ATOM 1016 C CA . VAL A 1 129 ? -4.460 -4.284 -4.216 1.00 96.56 129 VAL A CA 1
ATOM 1017 C C . VAL A 1 129 ? -4.470 -3.793 -5.657 1.00 96.56 129 VAL A C 1
ATOM 1019 O O . VAL A 1 129 ? -3.459 -3.305 -6.152 1.00 96.56 129 VAL A O 1
ATOM 1022 N N . SER A 1 130 ? -5.620 -3.912 -6.322 1.00 96.38 130 SER A N 1
ATOM 1023 C CA . SER A 1 130 ? -5.845 -3.317 -7.644 1.00 96.38 130 SER A CA 1
ATOM 1024 C C . SER A 1 130 ? -6.372 -1.895 -7.489 1.00 96.38 130 SER A C 1
ATOM 1026 O O . SER A 1 130 ? -7.241 -1.661 -6.641 1.00 96.38 130 SER A O 1
ATOM 1028 N N . VAL A 1 131 ? -5.880 -0.974 -8.313 1.00 94.94 131 VAL A N 1
ATOM 1029 C CA . VAL A 1 131 ? -6.358 0.411 -8.399 1.00 94.94 131 VAL A CA 1
ATOM 1030 C C . VAL A 1 131 ? -6.675 0.784 -9.847 1.00 94.94 131 VAL A C 1
ATOM 1032 O O . VAL A 1 131 ? -5.969 0.338 -10.755 1.00 94.94 131 VAL A O 1
ATOM 1035 N N . PRO A 1 132 ? -7.700 1.621 -10.089 1.00 93.44 132 PRO A N 1
ATOM 1036 C CA . PRO A 1 132 ? -7.994 2.098 -11.434 1.00 93.44 132 PRO A CA 1
ATOM 1037 C C . PRO A 1 132 ? -6.834 2.940 -11.973 1.00 93.44 132 PRO A C 1
ATOM 1039 O O . PRO A 1 132 ? -5.983 3.416 -11.219 1.00 93.44 132 PRO A O 1
ATOM 1042 N N . ARG A 1 133 ? -6.835 3.182 -13.286 1.00 90.69 133 ARG A N 1
ATOM 1043 C CA . ARG A 1 133 ? -5.851 4.067 -13.920 1.00 90.69 133 ARG A CA 1
ATOM 1044 C C . ARG A 1 133 ? -5.878 5.481 -13.351 1.00 90.69 133 ARG A C 1
ATOM 1046 O O . ARG A 1 133 ? -6.947 6.035 -13.101 1.00 90.69 133 ARG A O 1
ATOM 1053 N N . ASN A 1 134 ? -4.699 6.093 -13.266 1.00 89.19 134 ASN A N 1
ATOM 1054 C CA . ASN A 1 134 ? -4.486 7.442 -12.737 1.00 89.19 134 ASN A CA 1
ATOM 1055 C C . ASN A 1 134 ? -5.044 7.637 -11.314 1.00 89.19 134 ASN A C 1
ATOM 1057 O O . ASN A 1 134 ? -5.750 8.625 -11.066 1.00 89.19 134 ASN A O 1
ATOM 1061 N N . PRO A 1 135 ? -4.745 6.733 -10.364 1.00 92.38 135 PRO A N 1
ATOM 1062 C CA . PRO A 1 135 ? -5.308 6.827 -9.030 1.00 92.38 135 PRO A CA 1
ATOM 1063 C C . PRO A 1 135 ? -4.796 8.081 -8.306 1.00 92.38 135 PRO A C 1
ATOM 1065 O O . PRO A 1 135 ? -3.768 8.680 -8.651 1.00 92.38 135 PRO A O 1
ATOM 1068 N N . THR A 1 136 ? -5.535 8.504 -7.283 1.00 92.88 136 THR A N 1
ATOM 1069 C CA . THR A 1 136 ? -5.062 9.537 -6.359 1.00 92.88 136 THR A CA 1
ATOM 1070 C C . THR A 1 136 ? -4.211 8.901 -5.258 1.00 92.88 136 THR A C 1
ATOM 1072 O O . THR A 1 136 ? -4.455 7.748 -4.887 1.00 92.88 136 THR A O 1
ATOM 1075 N N . PRO A 1 137 ? -3.251 9.642 -4.673 1.00 95.06 137 PRO A N 1
ATOM 1076 C CA . PRO A 1 137 ? -2.506 9.155 -3.514 1.00 95.06 137 PRO A CA 1
ATOM 1077 C C . PRO A 1 137 ? -3.413 8.717 -2.359 1.00 95.06 137 PRO A C 1
ATOM 1079 O O . PRO A 1 137 ? -3.156 7.706 -1.710 1.00 95.06 137 PRO A O 1
ATOM 1082 N N . GLN A 1 138 ? -4.509 9.452 -2.144 1.00 93.44 138 GLN A N 1
ATOM 1083 C CA . GLN A 1 138 ? -5.502 9.181 -1.109 1.00 93.44 138 GLN A CA 1
ATOM 1084 C C . GLN A 1 138 ? -6.172 7.824 -1.320 1.00 93.44 138 GLN A C 1
ATOM 1086 O O . GLN A 1 138 ? -6.199 7.025 -0.388 1.00 93.44 138 GLN A O 1
ATOM 1091 N N . LEU A 1 139 ? -6.651 7.538 -2.536 1.00 92.81 139 LEU A N 1
ATOM 1092 C CA . LEU A 1 139 ? -7.280 6.255 -2.851 1.00 92.81 139 LEU A CA 1
ATOM 1093 C C . LEU A 1 139 ? -6.308 5.097 -2.606 1.00 92.81 139 LEU A C 1
ATOM 1095 O O . LEU A 1 139 ? -6.657 4.134 -1.925 1.00 92.81 139 LEU A O 1
ATOM 1099 N N . CYS A 1 140 ? -5.084 5.213 -3.124 1.00 96.12 140 CYS A N 1
ATOM 1100 C CA . CYS A 1 140 ? -4.034 4.216 -2.937 1.00 96.12 140 CYS A CA 1
ATOM 1101 C C . CYS A 1 140 ? -3.760 3.961 -1.449 1.00 96.12 140 CYS A C 1
ATOM 1103 O O . CYS A 1 140 ? -3.841 2.821 -0.997 1.00 96.12 140 CYS A O 1
ATOM 1105 N N . ALA A 1 141 ? -3.501 5.012 -0.669 1.00 97.00 141 ALA A N 1
ATOM 1106 C CA . ALA A 1 141 ? -3.200 4.880 0.751 1.00 97.00 141 ALA A CA 1
ATOM 1107 C C . ALA A 1 141 ? -4.379 4.286 1.537 1.00 97.00 141 ALA A C 1
ATOM 1109 O O . ALA A 1 141 ? -4.191 3.357 2.317 1.00 97.00 141 ALA A O 1
ATOM 1110 N N . GLN A 1 142 ? -5.608 4.748 1.303 1.00 94.44 142 GLN A N 1
ATOM 1111 C CA . GLN A 1 142 ? -6.791 4.207 1.978 1.00 94.44 142 GLN A CA 1
ATOM 1112 C C . GLN A 1 142 ? -7.026 2.730 1.642 1.00 94.44 142 GLN A C 1
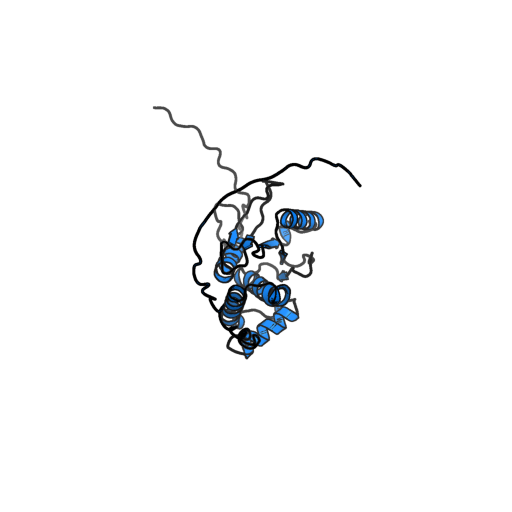ATOM 1114 O O . GLN A 1 142 ? -7.401 1.956 2.524 1.00 94.44 142 GLN A O 1
ATOM 1119 N N . LEU A 1 143 ? -6.791 2.325 0.391 1.00 95.25 143 LEU A N 1
ATOM 1120 C CA . LEU A 1 143 ? -6.875 0.924 -0.013 1.00 95.25 143 LEU A CA 1
ATOM 1121 C C . LEU A 1 143 ? -5.817 0.077 0.681 1.00 95.25 143 LEU A C 1
ATOM 1123 O O . LEU A 1 143 ? -6.171 -0.969 1.213 1.00 95.25 143 LEU A O 1
ATOM 1127 N N . VAL A 1 144 ? -4.564 0.535 0.743 1.00 97.38 144 VAL A N 1
ATOM 1128 C CA . VAL A 1 144 ? -3.501 -0.139 1.505 1.00 97.38 144 VAL A CA 1
ATOM 1129 C C . VAL A 1 144 ? -3.915 -0.293 2.965 1.00 97.38 144 VAL A C 1
ATOM 1131 O O . VAL A 1 144 ? -3.909 -1.401 3.485 1.00 97.38 144 VAL A O 1
ATOM 1134 N N . LEU A 1 145 ? -4.340 0.788 3.617 1.00 96.81 145 LEU A N 1
ATOM 1135 C CA . LEU A 1 145 ? -4.751 0.798 5.022 1.00 96.81 145 LEU A CA 1
ATOM 1136 C C . LEU A 1 145 ? -5.914 -0.165 5.302 1.00 96.81 145 LEU A C 1
ATOM 1138 O O . LEU A 1 145 ? -5.838 -0.987 6.218 1.00 96.81 145 LEU A O 1
ATOM 1142 N N . ALA A 1 146 ? -6.965 -0.121 4.481 1.00 95.19 146 ALA A N 1
A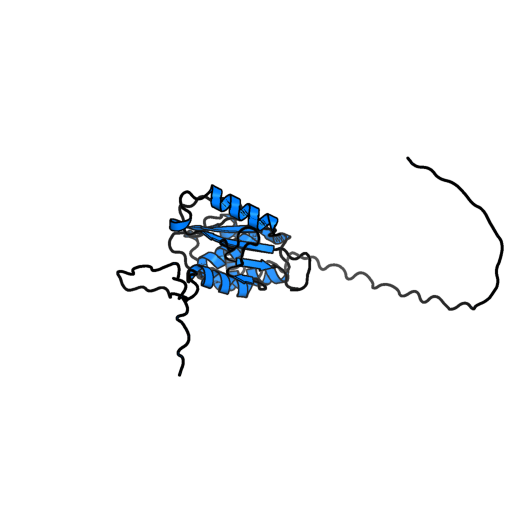TOM 1143 C CA . ALA A 1 146 ? -8.075 -1.064 4.575 1.00 95.19 146 ALA A CA 1
ATOM 1144 C C . ALA A 1 146 ? -7.603 -2.503 4.332 1.00 95.19 146 ALA A C 1
ATOM 1146 O O . ALA A 1 146 ? -8.038 -3.413 5.041 1.00 95.19 146 ALA A O 1
ATOM 1147 N N . HIS A 1 147 ? -6.686 -2.705 3.377 1.00 96.44 147 HIS A N 1
ATOM 1148 C CA . HIS A 1 147 ? -6.158 -4.021 3.027 1.00 96.44 147 HIS A CA 1
ATOM 1149 C C . HIS A 1 147 ? -5.274 -4.612 4.134 1.00 96.44 147 HIS A C 1
ATOM 1151 O O . HIS A 1 147 ? -5.352 -5.803 4.429 1.00 96.44 147 HIS A O 1
ATOM 1157 N N . LEU A 1 148 ? -4.490 -3.789 4.826 1.00 96.12 148 LEU A N 1
ATOM 1158 C CA . LEU A 1 148 ? -3.726 -4.201 6.005 1.00 96.12 148 LEU A CA 1
ATOM 1159 C C . LEU A 1 148 ? -4.655 -4.597 7.156 1.00 96.12 148 LEU A C 1
ATOM 1161 O O . LEU A 1 148 ? -4.440 -5.634 7.779 1.00 96.12 148 LEU A O 1
ATOM 1165 N N . MET A 1 149 ? -5.717 -3.823 7.400 1.00 94.19 149 MET A N 1
ATOM 1166 C CA . MET A 1 149 ? -6.656 -4.100 8.491 1.00 94.19 149 MET A CA 1
ATOM 1167 C C . MET A 1 149 ? -7.429 -5.405 8.332 1.00 94.19 149 MET A C 1
ATOM 1169 O O . MET A 1 149 ? -7.731 -6.021 9.344 1.00 94.19 149 MET A O 1
ATOM 1173 N N . HIS A 1 150 ? -7.758 -5.858 7.118 1.00 91.62 150 HIS A N 1
ATOM 1174 C CA . HIS A 1 150 ? -8.424 -7.166 6.957 1.00 91.62 150 HIS A CA 1
ATOM 1175 C C . HIS A 1 150 ? -7.447 -8.335 6.765 1.00 91.62 150 HIS A C 1
ATOM 1177 O O . HIS A 1 150 ? -7.758 -9.435 7.212 1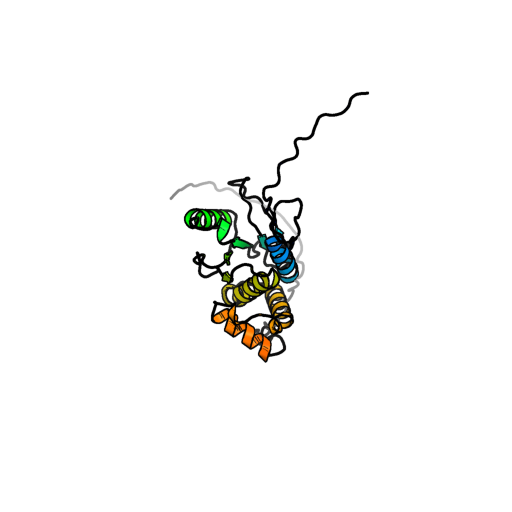.00 91.62 150 HIS A O 1
ATOM 1183 N N . THR A 1 151 ? -6.263 -8.130 6.166 1.00 94.62 151 THR A N 1
ATOM 1184 C CA . THR A 1 151 ? -5.308 -9.236 5.924 1.00 94.62 151 THR A CA 1
ATOM 1185 C C . THR A 1 151 ? -4.329 -9.480 7.067 1.00 94.62 151 THR A C 1
ATOM 1187 O O . THR A 1 151 ? -3.922 -10.619 7.294 1.00 94.62 151 THR A O 1
ATOM 1190 N N . LEU A 1 152 ? -3.929 -8.429 7.783 1.00 92.75 152 LEU A N 1
ATOM 1191 C CA . LEU A 1 152 ? -2.873 -8.479 8.794 1.00 92.75 152 LEU A CA 1
ATOM 1192 C C . LEU A 1 152 ? -3.356 -8.065 10.186 1.00 92.75 152 LEU A C 1
ATOM 1194 O O . LEU A 1 152 ? -2.519 -7.961 11.075 1.00 92.75 152 LEU A O 1
ATOM 1198 N N . ALA A 1 153 ? -4.667 -7.902 10.405 1.00 88.94 153 ALA A N 1
ATOM 1199 C CA . ALA A 1 153 ? -5.268 -7.457 11.672 1.00 88.94 153 ALA A CA 1
ATOM 1200 C C . ALA A 1 153 ? -4.605 -8.071 12.917 1.00 88.94 153 ALA A C 1
ATOM 1202 O O . ALA A 1 153 ? -4.169 -7.367 13.818 1.00 88.94 153 ALA A O 1
ATOM 1203 N N . MET A 1 154 ? -4.460 -9.401 12.919 1.00 88.94 154 MET A N 1
ATOM 1204 C CA . MET A 1 154 ? -3.933 -10.181 14.046 1.00 88.94 154 MET A CA 1
ATOM 1205 C C . MET A 1 154 ? -2.423 -10.023 14.277 1.00 88.94 154 MET A C 1
ATOM 1207 O O . MET A 1 154 ? -1.895 -10.534 15.261 1.00 88.94 154 MET A O 1
ATOM 1211 N N . ARG A 1 155 ? -1.715 -9.384 13.344 1.00 90.75 155 ARG A N 1
ATOM 1212 C CA . ARG A 1 155 ? -0.264 -9.153 13.375 1.00 90.75 155 ARG A CA 1
ATOM 1213 C C . ARG A 1 155 ? 0.090 -7.683 13.581 1.00 90.75 155 ARG A C 1
ATOM 1215 O O . ARG A 1 155 ? 1.270 -7.380 13.727 1.00 90.75 155 ARG A O 1
ATOM 1222 N N . LEU A 1 156 ? -0.892 -6.786 13.530 1.00 91.38 156 LEU A N 1
ATOM 1223 C CA . LEU A 1 156 ? -0.674 -5.369 13.771 1.00 91.38 156 LEU A CA 1
ATOM 1224 C C . LEU A 1 156 ? -0.556 -5.116 15.271 1.00 91.38 156 LEU A C 1
ATOM 1226 O O . LEU A 1 156 ? -1.291 -5.687 16.076 1.00 91.38 156 LEU A O 1
ATOM 1230 N N . ASP A 1 157 ? 0.357 -4.220 15.631 1.00 90.94 157 ASP A N 1
ATOM 1231 C CA . ASP A 1 157 ? 0.338 -3.606 16.949 1.00 90.94 157 ASP A CA 1
ATOM 1232 C C . ASP A 1 157 ? -1.013 -2.901 17.186 1.00 90.94 157 ASP A C 1
ATOM 1234 O O . ASP A 1 157 ? -1.617 -2.359 16.255 1.00 90.94 157 ASP A O 1
ATOM 1238 N N . THR A 1 158 ? -1.492 -2.910 18.433 1.00 91.62 158 THR A N 1
ATOM 1239 C CA . THR A 1 158 ? -2.826 -2.387 18.767 1.00 91.62 158 THR A CA 1
ATOM 1240 C C . THR A 1 158 ? -2.939 -0.896 18.458 1.00 91.62 158 THR A C 1
ATOM 1242 O O . THR A 1 158 ? -3.950 -0.460 17.910 1.00 91.62 158 THR A O 1
ATOM 1245 N N . GLU A 1 159 ? -1.905 -0.103 18.738 1.00 93.12 159 GLU A N 1
ATOM 1246 C CA . GLU A 1 159 ? -1.942 1.334 18.460 1.00 93.12 159 GLU A CA 1
ATOM 1247 C C . GLU A 1 159 ? -1.835 1.619 16.962 1.00 93.12 159 GLU A C 1
ATOM 1249 O O . GLU A 1 159 ? -2.484 2.537 16.458 1.00 93.12 159 GLU A O 1
ATOM 1254 N N . VAL A 1 160 ? -1.053 0.825 16.221 1.00 94.38 160 VAL A N 1
ATOM 1255 C CA . VAL A 1 160 ? -1.047 0.880 14.749 1.00 94.38 160 VAL A CA 1
ATOM 1256 C C . VAL A 1 160 ? -2.454 0.603 14.216 1.00 94.38 160 VAL A C 1
ATOM 1258 O O . VAL A 1 160 ? -2.966 1.400 13.436 1.00 94.38 160 VAL A O 1
ATOM 1261 N N . ALA A 1 161 ? -3.114 -0.469 14.662 1.00 94.50 161 ALA A N 1
ATOM 1262 C CA . ALA A 1 161 ? -4.464 -0.819 14.217 1.00 94.50 161 ALA A CA 1
ATOM 1263 C C . ALA A 1 161 ? -5.486 0.296 14.508 1.00 94.50 161 ALA A C 1
ATOM 1265 O O . ALA A 1 161 ? -6.261 0.663 13.624 1.00 94.50 161 ALA A O 1
ATOM 1266 N N . VAL A 1 162 ? -5.438 0.898 15.702 1.00 93.81 162 VAL A N 1
ATOM 1267 C CA . VAL A 1 162 ? -6.295 2.039 16.076 1.00 93.81 162 VAL A CA 1
ATOM 1268 C C . VAL A 1 162 ? -6.040 3.254 15.181 1.00 93.81 162 VAL A C 1
ATOM 1270 O O . VAL A 1 162 ? -6.991 3.888 14.722 1.00 93.81 162 VAL A O 1
ATOM 1273 N N . ARG A 1 163 ? -4.775 3.578 14.876 1.00 95.50 163 ARG A N 1
ATOM 1274 C CA . ARG A 1 163 ? -4.445 4.677 13.951 1.00 95.50 163 ARG A CA 1
ATOM 1275 C C . ARG A 1 163 ? -5.001 4.429 12.556 1.00 95.50 163 ARG A C 1
ATOM 1277 O O . ARG A 1 163 ? -5.577 5.345 11.968 1.00 95.50 163 ARG A O 1
ATOM 1284 N N . ILE A 1 164 ? -4.876 3.201 12.048 1.00 95.69 164 ILE A N 1
ATOM 1285 C CA . ILE A 1 164 ? -5.452 2.838 10.751 1.00 95.69 164 ILE A CA 1
ATOM 1286 C C . ILE A 1 164 ? -6.970 3.010 10.779 1.00 95.69 164 ILE A C 1
ATOM 1288 O O . ILE A 1 164 ? -7.532 3.650 9.893 1.00 95.69 164 ILE A O 1
ATOM 1292 N N . GLU A 1 165 ? -7.639 2.479 11.797 1.00 93.25 165 GLU A N 1
ATOM 1293 C CA . GLU A 1 165 ? -9.086 2.586 11.923 1.00 93.25 165 GLU A CA 1
ATOM 1294 C C . GLU A 1 1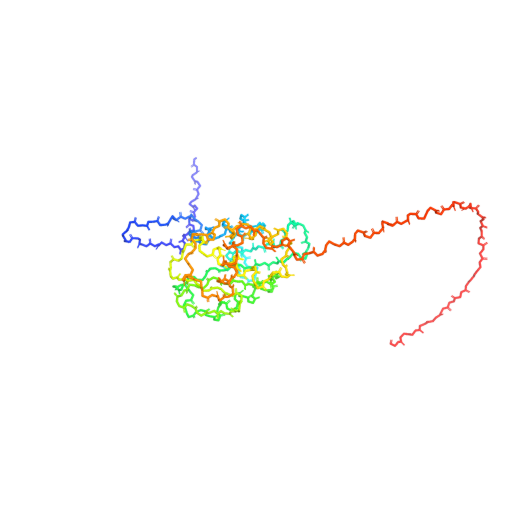65 ? -9.561 4.041 11.986 1.00 93.25 165 GLU A C 1
ATOM 1296 O O . GLU A 1 165 ? -10.479 4.410 11.255 1.00 93.25 165 GLU A O 1
ATOM 1301 N N . HIS A 1 166 ? -8.925 4.885 12.800 1.00 93.50 166 HIS A N 1
ATOM 1302 C CA . HIS A 1 166 ? -9.259 6.308 12.881 1.00 93.50 166 HIS A CA 1
ATOM 1303 C C . HIS A 1 166 ? -9.072 7.021 11.539 1.00 93.50 166 HIS A C 1
ATOM 1305 O O . HIS A 1 166 ? -9.943 7.792 11.128 1.00 93.50 166 HIS A O 1
ATOM 1311 N N . ALA A 1 167 ? -7.973 6.742 10.832 1.00 93.94 167 ALA A N 1
ATOM 1312 C CA . ALA A 1 167 ? -7.723 7.308 9.511 1.00 93.94 167 ALA A CA 1
ATOM 1313 C C . ALA A 1 167 ? -8.794 6.874 8.498 1.00 93.94 167 ALA A C 1
ATOM 1315 O O . ALA A 1 167 ? -9.331 7.703 7.759 1.00 93.94 167 ALA A O 1
ATOM 1316 N N . LEU A 1 168 ? -9.156 5.589 8.495 1.00 92.88 168 LEU A N 1
ATOM 1317 C CA . LEU A 1 168 ? -10.209 5.062 7.631 1.00 92.88 168 LEU A CA 1
ATOM 1318 C C . LEU A 1 168 ? -11.576 5.641 7.995 1.00 92.88 168 LEU A C 1
ATOM 1320 O O . LEU A 1 168 ? -12.308 6.030 7.093 1.00 92.88 168 LEU A O 1
ATOM 1324 N N . ALA A 1 169 ? -11.919 5.760 9.277 1.00 90.56 169 ALA A N 1
ATOM 1325 C CA . ALA A 1 169 ? -13.180 6.346 9.723 1.00 90.56 169 ALA A CA 1
ATOM 1326 C C . ALA A 1 169 ? -13.324 7.794 9.251 1.00 90.56 169 ALA A C 1
ATOM 1328 O O . ALA A 1 169 ? -14.326 8.131 8.614 1.00 90.56 169 ALA A O 1
ATOM 1329 N N . ALA A 1 170 ? -12.287 8.609 9.467 1.00 89.19 170 ALA A N 1
ATOM 1330 C CA . ALA A 1 170 ? -12.256 10.011 9.062 1.00 89.19 170 ALA A CA 1
ATOM 1331 C C . ALA A 1 170 ? -12.373 10.198 7.542 1.00 89.19 170 ALA A C 1
ATOM 1333 O O . ALA A 1 170 ? -12.966 11.172 7.082 1.00 89.19 170 ALA A O 1
ATOM 1334 N N . ALA A 1 171 ? -11.828 9.265 6.760 1.00 85.69 171 ALA A N 1
ATOM 1335 C CA . ALA A 1 171 ? -11.734 9.395 5.311 1.00 85.69 171 ALA A CA 1
ATOM 1336 C C . ALA A 1 171 ? -12.752 8.529 4.542 1.00 85.69 171 ALA A C 1
ATOM 1338 O O . ALA A 1 171 ? -12.836 8.592 3.318 1.00 85.69 171 ALA A O 1
ATOM 1339 N N . SER A 1 172 ? -13.542 7.707 5.235 1.00 74.75 172 SER A N 1
ATOM 1340 C CA . SER A 1 172 ? -14.410 6.717 4.593 1.00 74.75 172 SER A CA 1
ATOM 1341 C C . SER A 1 172 ? -15.532 7.342 3.765 1.00 74.75 172 SER A C 1
ATOM 1343 O O . SER A 1 172 ? -15.947 6.749 2.771 1.00 74.75 172 SER A O 1
ATOM 1345 N N . SER A 1 173 ? -16.040 8.516 4.137 1.00 73.38 173 SER A N 1
ATOM 1346 C CA . SER A 1 173 ? -17.151 9.177 3.439 1.00 73.38 173 SER A CA 1
ATOM 1347 C C . SER A 1 173 ? -16.782 9.694 2.045 1.00 73.38 173 SER A C 1
ATOM 1349 O O . SER A 1 173 ? -17.677 9.892 1.226 1.00 73.38 173 SER A O 1
ATOM 1351 N N . THR A 1 174 ? -15.492 9.872 1.751 1.00 76.75 174 THR A N 1
ATOM 1352 C CA . THR A 1 174 ? -14.995 10.440 0.485 1.00 76.75 174 THR A CA 1
ATOM 1353 C C . THR A 1 174 ? -14.524 9.387 -0.515 1.00 76.75 174 THR A C 1
ATOM 1355 O O . THR A 1 174 ? -14.127 9.725 -1.629 1.00 76.75 174 THR A O 1
ATOM 1358 N N . LEU A 1 175 ? -14.560 8.109 -0.135 1.00 77.62 175 LEU A N 1
ATOM 1359 C CA . LEU A 1 175 ? -13.956 7.032 -0.904 1.00 77.62 175 LEU A CA 1
ATOM 1360 C C . LEU A 1 175 ? -14.940 6.471 -1.935 1.00 77.62 175 LEU A C 1
ATOM 1362 O O . LEU A 1 175 ? -16.030 6.002 -1.587 1.00 77.62 175 LEU A O 1
ATOM 1366 N N . ASP A 1 176 ? -14.538 6.483 -3.206 1.00 80.94 176 ASP A N 1
ATOM 1367 C CA . ASP A 1 176 ? -15.295 5.835 -4.272 1.00 80.94 176 ASP A CA 1
ATOM 1368 C C . ASP A 1 176 ? -15.263 4.313 -4.087 1.00 80.94 176 ASP A C 1
ATOM 1370 O O . ASP A 1 176 ? -14.289 3.624 -4.390 1.00 80.94 176 ASP A O 1
ATOM 1374 N N . LYS A 1 177 ? -16.369 3.770 -3.580 1.00 76.06 177 LYS A N 1
ATOM 1375 C CA . LYS A 1 177 ? -16.518 2.340 -3.287 1.00 76.06 177 LYS A CA 1
ATOM 1376 C C . LYS A 1 177 ? -16.437 1.461 -4.531 1.00 76.06 177 LYS A C 1
ATOM 1378 O O . LYS A 1 177 ? -16.235 0.253 -4.386 1.00 76.06 177 LYS A O 1
ATOM 1383 N N . THR A 1 178 ? -16.643 2.026 -5.719 1.00 82.56 178 THR A N 1
ATOM 1384 C CA . THR A 1 178 ? -16.556 1.285 -6.980 1.00 82.56 178 THR A CA 1
ATOM 1385 C C . THR A 1 178 ? -15.109 1.003 -7.373 1.00 82.56 178 THR A C 1
ATOM 1387 O O . THR A 1 178 ? -14.853 -0.032 -7.979 1.00 82.56 178 THR A O 1
ATOM 1390 N N . ALA A 1 179 ? -14.163 1.823 -6.902 1.00 84.50 179 ALA A N 1
ATOM 1391 C CA . ALA A 1 179 ? -12.726 1.637 -7.098 1.00 84.50 179 ALA A CA 1
ATOM 1392 C C . ALA A 1 179 ? -12.105 0.562 -6.181 1.00 84.50 179 ALA A C 1
ATOM 1394 O O . ALA A 1 179 ? -10.904 0.309 -6.234 1.00 84.50 179 ALA A O 1
ATOM 1395 N N . ILE A 1 180 ? -12.899 -0.070 -5.305 1.00 87.38 180 ILE A N 1
ATOM 1396 C CA . ILE A 1 180 ? -12.424 -1.089 -4.362 1.00 87.38 180 ILE A CA 1
ATOM 1397 C C . ILE A 1 180 ? -12.812 -2.480 -4.855 1.00 87.38 180 ILE A C 1
ATOM 1399 O O . ILE A 1 180 ? -13.942 -2.943 -4.664 1.00 87.38 180 ILE A O 1
ATOM 1403 N N . HIS A 1 181 ? -11.850 -3.205 -5.411 1.00 88.56 181 HIS A N 1
ATOM 1404 C CA . HIS A 1 181 ? -12.112 -4.541 -5.949 1.00 88.56 181 HIS A CA 1
ATOM 1405 C C . HIS A 1 181 ? -12.195 -5.616 -4.852 1.00 88.56 181 HIS A C 1
ATOM 1407 O O . HIS A 1 181 ? -13.021 -6.532 -4.935 1.00 88.56 181 HIS A O 1
ATOM 1413 N N . CYS A 1 182 ? -11.434 -5.470 -3.761 1.00 90.62 182 CYS A N 1
ATOM 1414 C CA . CYS A 1 182 ? -11.473 -6.413 -2.644 1.00 90.62 182 CYS A CA 1
ATOM 1415 C C . CYS A 1 182 ? -12.835 -6.382 -1.923 1.00 90.62 182 CYS A C 1
ATOM 1417 O O . CYS A 1 182 ? -13.290 -5.348 -1.420 1.00 90.62 182 CYS A O 1
ATOM 1419 N N . ARG A 1 183 ? -13.515 -7.536 -1.872 1.00 91.44 183 ARG A N 1
ATOM 1420 C CA . ARG A 1 183 ? -14.829 -7.684 -1.220 1.00 91.44 183 ARG A CA 1
ATOM 1421 C C . ARG A 1 183 ? -14.756 -7.399 0.281 1.00 91.44 183 ARG A C 1
ATOM 1423 O O . ARG A 1 183 ? -15.668 -6.761 0.811 1.00 91.44 183 ARG A O 1
ATOM 1430 N N . ASP A 1 184 ? -13.691 -7.844 0.933 1.00 92.31 184 ASP A N 1
ATOM 1431 C CA . ASP A 1 184 ? -13.531 -7.724 2.380 1.00 92.31 184 ASP A CA 1
ATOM 1432 C C . ASP A 1 184 ? -13.161 -6.295 2.783 1.00 92.31 184 ASP A C 1
ATOM 1434 O O . ASP A 1 184 ? -13.813 -5.746 3.670 1.00 92.31 184 ASP A O 1
ATOM 1438 N N . CYS A 1 185 ? -12.295 -5.608 2.026 1.00 92.44 185 CYS A N 1
ATOM 1439 C CA . CYS A 1 185 ? -12.080 -4.163 2.187 1.00 92.44 185 CYS A CA 1
ATOM 1440 C C . CYS A 1 185 ? -13.388 -3.369 2.049 1.00 92.44 185 CYS A C 1
ATOM 1442 O O . CYS A 1 185 ? -13.692 -2.511 2.878 1.00 92.44 185 CYS A O 1
ATOM 1444 N N . ARG A 1 186 ? -14.228 -3.686 1.048 1.00 90.62 186 ARG A N 1
ATOM 1445 C CA . ARG A 1 186 ? -15.556 -3.054 0.900 1.00 90.62 186 ARG A CA 1
ATOM 1446 C C . ARG A 1 186 ? -16.482 -3.332 2.079 1.00 90.62 186 ARG A C 1
ATOM 1448 O O . ARG A 1 186 ? -17.360 -2.519 2.374 1.00 90.62 186 ARG A O 1
ATOM 1455 N N . ARG A 1 187 ? -16.388 -4.505 2.708 1.00 90.88 187 ARG A N 1
ATOM 1456 C CA . ARG A 1 187 ? -17.185 -4.841 3.895 1.00 90.88 187 ARG A CA 1
ATOM 1457 C C . ARG A 1 187 ? -16.689 -4.060 5.109 1.00 90.88 187 ARG A C 1
ATOM 1459 O O . ARG A 1 187 ? -17.513 -3.408 5.743 1.00 90.88 187 ARG A O 1
ATOM 1466 N N . LEU A 1 188 ? -15.382 -4.070 5.354 1.00 89.81 188 LEU A N 1
ATOM 1467 C CA . LEU A 1 1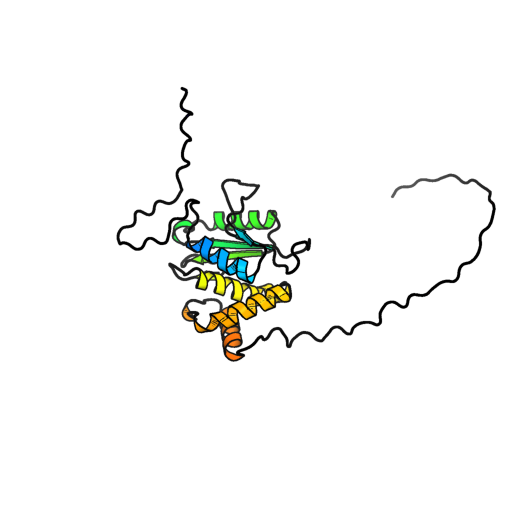88 ? -14.726 -3.344 6.440 1.00 89.81 188 LEU A CA 1
ATOM 1468 C C . LEU A 1 188 ? -15.056 -1.849 6.392 1.00 89.81 188 LEU A C 1
ATOM 1470 O O . LEU A 1 188 ? -15.572 -1.296 7.356 1.00 89.81 188 LEU A O 1
ATOM 1474 N N . LEU A 1 189 ? -14.863 -1.204 5.241 1.00 88.75 189 LEU A N 1
ATOM 1475 C CA . LEU A 1 189 ? -15.130 0.230 5.093 1.00 88.75 189 LEU A CA 1
ATOM 1476 C C . LEU A 1 189 ? -16.608 0.582 5.289 1.00 88.75 189 LEU A C 1
ATOM 1478 O O . LEU A 1 189 ? -16.923 1.629 5.845 1.00 88.75 189 LEU A O 1
ATOM 1482 N N . ARG A 1 190 ? -17.533 -0.293 4.872 1.00 88.06 190 ARG A N 1
ATOM 1483 C CA . ARG A 1 190 ? -18.967 -0.104 5.147 1.00 88.06 190 ARG A CA 1
ATOM 1484 C C . ARG A 1 190 ? -19.299 -0.238 6.627 1.00 88.06 190 ARG A C 1
ATOM 1486 O O . ARG A 1 190 ? -20.223 0.430 7.077 1.00 88.06 190 ARG A O 1
ATOM 1493 N N . GLN A 1 191 ? -18.602 -1.108 7.349 1.00 87.69 191 GLN A N 1
ATOM 1494 C CA . GLN A 1 191 ? -18.783 -1.263 8.787 1.00 87.69 191 GLN A CA 1
ATOM 1495 C C . GLN A 1 191 ? -18.281 -0.020 9.526 1.00 87.69 191 GLN A C 1
ATOM 1497 O O . GLN A 1 191 ? -19.067 0.619 10.213 1.00 87.69 191 GLN A O 1
ATOM 1502 N N . ILE A 1 192 ? -17.052 0.415 9.243 1.00 85.81 192 ILE A N 1
ATOM 1503 C CA . ILE A 1 192 ? -16.468 1.642 9.807 1.00 85.81 192 ILE A CA 1
ATOM 1504 C C . ILE A 1 192 ? -17.379 2.866 9.573 1.00 85.81 192 ILE A C 1
ATOM 1506 O O . ILE A 1 192 ? -17.584 3.675 10.474 1.00 85.81 192 ILE A O 1
ATOM 1510 N N . GLN A 1 193 ? -17.984 2.987 8.384 1.00 82.75 193 GLN A N 1
ATOM 1511 C CA . GLN A 1 193 ? -18.942 4.061 8.078 1.00 82.75 193 GLN A CA 1
ATOM 1512 C C . GLN A 1 193 ? -20.235 4.001 8.897 1.00 82.75 193 GLN A C 1
ATOM 1514 O O . GLN A 1 193 ? -20.804 5.045 9.207 1.00 82.75 193 GLN A O 1
ATOM 1519 N N . ARG A 1 194 ? -20.749 2.796 9.164 1.00 82.62 194 ARG A N 1
ATOM 1520 C CA . ARG A 1 194 ? -22.008 2.601 9.897 1.00 82.62 194 ARG A CA 1
ATOM 1521 C C . ARG A 1 194 ? -21.828 2.830 11.383 1.00 82.62 194 ARG A C 1
ATOM 1523 O O . ARG A 1 194 ? -22.683 3.458 11.996 1.00 82.62 194 ARG A O 1
ATOM 1530 N N . ASP A 1 195 ? -20.729 2.324 11.923 1.00 81.06 195 ASP A N 1
ATOM 1531 C CA . ASP A 1 195 ? -20.495 2.319 13.361 1.00 81.06 195 ASP A CA 1
ATOM 1532 C C . ASP A 1 195 ? -20.173 3.738 13.855 1.00 81.06 195 ASP A C 1
ATOM 1534 O O . ASP A 1 195 ? -20.363 4.049 15.029 1.00 81.06 195 ASP A O 1
ATOM 1538 N N . GLY A 1 196 ? -19.738 4.642 12.963 1.00 63.62 196 GLY A N 1
ATOM 1539 C CA . GLY A 1 196 ? -19.490 6.059 13.256 1.00 63.62 196 GLY A CA 1
ATOM 1540 C C . GLY A 1 196 ? -18.367 6.307 14.274 1.00 63.62 196 GLY A C 1
ATOM 1541 O O . GLY A 1 196 ? -17.959 7.456 14.448 1.00 63.62 196 GLY A O 1
ATOM 1542 N N . ARG A 1 197 ? -17.873 5.244 14.930 1.00 56.47 197 ARG A N 1
ATOM 1543 C CA . ARG A 1 197 ? -16.807 5.131 15.932 1.00 56.47 197 ARG A CA 1
ATOM 1544 C C . ARG A 1 197 ? -16.261 3.688 15.959 1.00 56.47 197 ARG A C 1
ATOM 1546 O O . ARG A 1 197 ? -16.963 2.752 15.600 1.00 56.47 197 ARG A O 1
ATOM 1553 N N . SER A 1 198 ? -14.999 3.579 16.383 1.00 53.59 198 SER A N 1
ATOM 1554 C CA . SER A 1 198 ? -14.101 2.408 16.379 1.00 53.59 198 SER A CA 1
ATOM 1555 C C . SER A 1 198 ? -14.708 1.075 16.867 1.00 53.59 198 SER A C 1
ATOM 1557 O O . SER A 1 198 ? -15.251 0.999 17.967 1.00 53.59 198 SER A O 1
ATOM 1559 N N . CYS A 1 199 ? -14.541 0.014 16.069 1.00 53.47 199 CYS A N 1
ATOM 1560 C CA . CYS A 1 199 ? -14.868 -1.389 16.332 1.00 53.47 199 CYS A CA 1
ATOM 1561 C C . CYS A 1 199 ? -13.780 -2.117 17.156 1.00 53.47 199 CYS A C 1
ATOM 1563 O O . CYS A 1 199 ? -14.041 -3.182 17.716 1.00 53.47 199 CYS A O 1
ATOM 1565 N N . VAL A 1 200 ? -12.543 -1.602 17.207 1.00 53.28 200 VAL A N 1
ATOM 1566 C CA . VAL A 1 200 ? -11.381 -2.332 17.768 1.00 53.28 200 VAL A CA 1
ATOM 1567 C C . VAL A 1 200 ? -11.390 -2.387 19.307 1.00 53.28 200 VAL A C 1
ATOM 1569 O O . VAL A 1 200 ? -10.728 -3.240 19.898 1.00 53.28 200 VAL A O 1
ATOM 1572 N N . LEU A 1 201 ? -12.198 -1.565 19.984 1.00 49.97 201 LEU A N 1
ATOM 1573 C CA . LEU A 1 201 ? -12.248 -1.539 21.453 1.00 49.97 201 LEU A CA 1
ATOM 1574 C C . LEU A 1 201 ? -13.156 -2.598 22.105 1.00 49.97 201 LEU A C 1
ATOM 1576 O O . LEU A 1 201 ? -13.063 -2.779 23.318 1.00 49.97 201 LEU A O 1
ATOM 1580 N N . GLU A 1 202 ? -13.987 -3.337 21.362 1.00 48.09 202 GLU A N 1
ATOM 1581 C CA . GLU A 1 202 ? -14.924 -4.295 21.985 1.00 48.09 202 GLU A CA 1
ATOM 1582 C C . GLU A 1 202 ? -14.402 -5.743 22.091 1.00 48.09 202 GLU A C 1
ATOM 1584 O O . GLU A 1 202 ? -15.012 -6.565 22.773 1.00 48.09 202 GLU A O 1
ATOM 1589 N N . ALA A 1 203 ? -13.256 -6.083 21.484 1.00 42.81 203 ALA A N 1
ATOM 1590 C CA . ALA A 1 203 ? -12.803 -7.480 21.377 1.00 42.81 203 ALA A CA 1
ATOM 1591 C C . ALA A 1 203 ? -11.692 -7.918 22.356 1.00 42.81 203 ALA A C 1
ATOM 1593 O O . ALA A 1 203 ? -11.294 -9.085 22.334 1.00 42.81 203 ALA A O 1
ATOM 1594 N N . HIS A 1 204 ? -11.189 -7.048 23.238 1.00 43.44 204 HIS A N 1
ATOM 1595 C CA . HIS A 1 204 ? -10.190 -7.452 24.233 1.00 43.44 204 HIS A CA 1
ATOM 1596 C C . HIS A 1 204 ? -10.819 -7.660 25.617 1.00 43.44 204 HIS A C 1
ATOM 1598 O O . HIS A 1 204 ? -11.077 -6.678 26.316 1.00 43.44 204 HIS A O 1
ATOM 1604 N N . PRO A 1 205 ? -11.007 -8.913 26.091 1.00 40.41 205 PRO A N 1
ATOM 1605 C CA . PRO A 1 205 ? -11.186 -9.129 27.516 1.00 40.41 205 PRO A CA 1
ATOM 1606 C C . PRO A 1 205 ? -9.921 -8.619 28.205 1.00 40.41 205 PRO A C 1
ATOM 1608 O O . PRO A 1 205 ? -8.812 -9.077 27.915 1.00 40.41 205 PRO A O 1
ATOM 1611 N N . ALA A 1 206 ? -10.090 -7.627 29.078 1.00 40.69 206 ALA A N 1
ATOM 1612 C CA . ALA A 1 206 ? -9.024 -7.108 29.915 1.00 40.69 206 ALA A CA 1
ATOM 1613 C C . ALA A 1 206 ? -8.245 -8.288 30.510 1.00 40.69 206 ALA A C 1
ATOM 1615 O O . ALA A 1 206 ? -8.821 -9.126 31.209 1.00 40.69 206 ALA A O 1
ATOM 1616 N N . ARG A 1 207 ? -6.939 -8.378 30.223 1.00 45.16 207 ARG A N 1
ATOM 1617 C CA . ARG A 1 207 ? -6.075 -9.325 30.932 1.00 45.16 207 ARG A CA 1
ATOM 1618 C C . ARG A 1 207 ? -6.259 -9.051 32.428 1.00 45.16 207 ARG A C 1
ATOM 1620 O O . ARG A 1 207 ? -6.045 -7.904 32.839 1.00 45.16 207 ARG A O 1
ATOM 1627 N N . PRO A 1 208 ? -6.653 -10.038 33.252 1.00 46.56 208 PRO A N 1
ATOM 1628 C CA . PRO A 1 208 ? -6.663 -9.837 34.687 1.00 46.56 208 PRO A CA 1
ATOM 1629 C C . PRO A 1 208 ? -5.243 -9.456 35.095 1.00 46.56 208 PRO A C 1
ATOM 1631 O O . PRO A 1 208 ? -4.280 -10.145 34.750 1.00 46.56 208 PRO A O 1
ATOM 1634 N N . ARG A 1 209 ? -5.106 -8.318 35.783 1.00 49.84 209 ARG A N 1
ATOM 1635 C CA . ARG A 1 209 ? -3.850 -7.948 36.431 1.00 49.84 209 ARG A CA 1
ATOM 1636 C C . ARG A 1 209 ? -3.562 -9.056 37.435 1.00 49.84 209 ARG A C 1
ATOM 1638 O O . ARG A 1 209 ? -4.219 -9.136 38.470 1.00 49.84 209 ARG A O 1
ATOM 1645 N N . GLY A 1 210 ? -2.650 -9.957 37.078 1.00 51.88 210 GLY A N 1
ATOM 1646 C CA . GLY A 1 210 ? -2.170 -10.975 37.998 1.00 51.88 210 GLY A CA 1
ATOM 1647 C C . GLY A 1 210 ? -1.642 -10.293 39.264 1.00 51.88 210 GLY A C 1
ATOM 1648 O O . GLY A 1 210 ? -1.096 -9.188 39.170 1.00 51.88 210 GLY A O 1
ATOM 1649 N N . PRO A 1 211 ? -1.829 -10.897 40.447 1.00 52.03 211 PRO A N 1
ATOM 1650 C CA . PRO A 1 211 ? -1.267 -10.357 41.674 1.00 52.03 211 PRO A CA 1
ATOM 1651 C C . PRO A 1 211 ? 0.248 -10.227 41.494 1.00 52.03 211 PRO A C 1
ATOM 1653 O O . PRO A 1 211 ? 0.910 -11.172 41.064 1.00 52.03 211 PRO A O 1
ATOM 1656 N N . GLY A 1 212 ? 0.770 -9.030 41.769 1.00 58.62 212 GLY A N 1
ATOM 1657 C CA . GLY A 1 212 ? 2.192 -8.729 41.651 1.00 58.62 212 GLY A CA 1
ATOM 1658 C C . GLY A 1 212 ? 3.056 -9.724 42.437 1.00 58.62 212 GLY A C 1
ATOM 1659 O O . GLY A 1 212 ? 2.570 -10.357 43.382 1.00 58.62 212 GLY A O 1
ATOM 1660 N N . PRO A 1 213 ? 4.333 -9.883 42.055 1.00 47.59 213 PRO A N 1
ATOM 1661 C CA . PRO A 1 213 ? 5.225 -10.825 42.710 1.00 47.59 213 PRO A CA 1
ATOM 1662 C C . PRO A 1 213 ? 5.320 -10.477 44.197 1.00 47.59 213 PRO A C 1
ATOM 1664 O O . PRO A 1 213 ? 5.717 -9.373 44.572 1.00 47.59 213 PRO A O 1
ATOM 1667 N N . LYS A 1 214 ? 4.931 -11.427 45.053 1.00 47.28 214 LYS A N 1
ATOM 1668 C CA . LYS A 1 214 ? 5.215 -11.355 46.484 1.00 47.28 214 LYS A CA 1
ATOM 1669 C C . LYS A 1 214 ? 6.732 -11.397 46.640 1.00 47.28 214 LYS A C 1
ATOM 1671 O O . LYS A 1 214 ? 7.354 -12.424 46.392 1.00 47.28 214 LYS A O 1
ATOM 1676 N N . VAL A 1 215 ? 7.310 -10.266 47.026 1.00 48.19 215 VAL A N 1
ATOM 1677 C CA . VAL A 1 215 ? 8.694 -10.176 47.484 1.00 48.19 215 VAL A CA 1
ATOM 1678 C C . VAL A 1 215 ? 8.779 -10.961 48.791 1.00 48.19 215 VAL A C 1
ATOM 1680 O O . VAL A 1 215 ? 8.330 -10.497 49.837 1.00 48.19 215 VAL A O 1
ATOM 1683 N N . CYS A 1 216 ? 9.299 -12.182 48.724 1.00 39.78 216 CYS A N 1
ATOM 1684 C CA . CYS A 1 216 ? 9.735 -12.914 49.903 1.00 39.78 216 CYS A CA 1
ATOM 1685 C C . CYS A 1 216 ? 11.074 -12.313 50.338 1.00 39.78 216 CYS A C 1
ATOM 1687 O O . CYS A 1 216 ? 12.092 -12.534 49.691 1.00 39.78 216 CYS A O 1
ATOM 1689 N N . MET A 1 217 ? 11.060 -11.513 51.405 1.00 42.12 217 MET A N 1
ATOM 1690 C CA . MET A 1 217 ? 12.282 -11.167 52.123 1.00 42.12 217 MET A CA 1
ATOM 1691 C C . MET A 1 217 ? 12.760 -12.404 52.887 1.00 42.12 217 MET A C 1
ATOM 1693 O O . MET A 1 217 ? 12.081 -12.861 53.807 1.00 42.12 217 MET A O 1
ATOM 1697 N N . GLU A 1 218 ? 13.906 -12.954 52.493 1.00 42.84 218 GLU A N 1
ATOM 1698 C CA . GLU A 1 218 ? 14.651 -13.912 53.311 1.00 42.84 218 GLU A CA 1
ATOM 1699 C C . GLU A 1 218 ? 15.437 -13.161 54.399 1.00 42.84 218 GLU A C 1
ATOM 1701 O O . GLU A 1 218 ? 16.024 -12.113 54.109 1.00 42.84 218 GLU A O 1
ATOM 1706 N N . PRO A 1 219 ? 15.473 -13.658 55.649 1.00 50.00 219 PRO A N 1
ATOM 1707 C CA . PRO A 1 219 ? 16.298 -13.071 56.689 1.00 50.00 219 PRO A CA 1
ATOM 1708 C C . PRO A 1 219 ? 17.751 -13.547 56.582 1.00 50.00 219 PRO A C 1
ATOM 1710 O O . PRO A 1 219 ? 18.046 -14.723 56.372 1.00 50.00 219 PRO A O 1
ATOM 1713 N N . GLU A 1 220 ? 18.651 -12.593 56.790 1.00 48.06 220 GLU A N 1
ATOM 1714 C CA . GLU A 1 220 ? 20.099 -12.752 56.846 1.00 48.06 220 GLU A CA 1
ATOM 1715 C C . GLU A 1 220 ? 20.532 -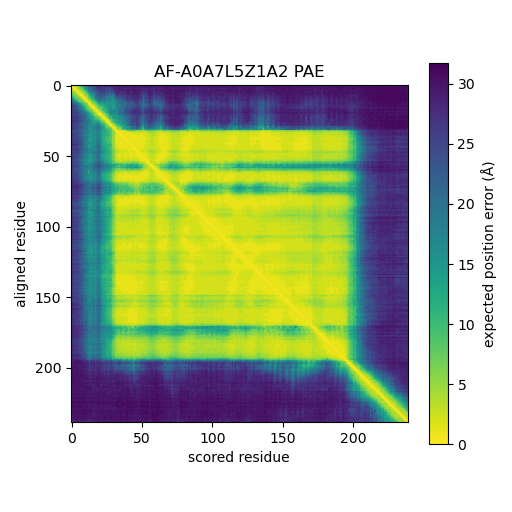13.853 57.833 1.00 48.06 220 GLU A C 1
ATOM 1717 O O . GLU A 1 220 ? 20.140 -13.866 59.008 1.00 48.06 220 GLU A O 1
ATOM 1722 N N . HIS A 1 221 ? 21.420 -14.746 57.383 1.00 50.75 221 HIS A N 1
ATOM 1723 C CA . HIS A 1 221 ? 22.190 -15.609 58.274 1.00 50.75 221 HIS A CA 1
ATOM 1724 C C . HIS A 1 221 ? 23.688 -15.584 57.965 1.00 50.75 221 HIS A C 1
ATOM 1726 O O . HIS A 1 221 ? 24.140 -15.537 56.824 1.00 50.75 221 HIS A O 1
ATOM 1732 N N . LYS A 1 222 ? 24.426 -15.532 59.071 1.00 46.41 222 LYS A N 1
ATOM 1733 C CA . LYS A 1 222 ? 25.802 -15.080 59.256 1.00 46.41 222 LYS A CA 1
ATOM 1734 C C . LYS A 1 222 ? 26.860 -16.047 58.695 1.00 46.41 222 LYS A C 1
ATOM 1736 O O . LYS A 1 222 ? 26.701 -17.261 58.734 1.00 46.41 222 LYS A O 1
ATOM 1741 N N . GLN A 1 223 ? 27.977 -15.455 58.261 1.00 50.91 223 GLN A N 1
ATOM 1742 C CA . GLN A 1 223 ? 29.308 -16.051 58.010 1.00 50.91 223 GLN A CA 1
ATOM 1743 C C . GLN A 1 223 ? 29.776 -16.880 59.237 1.00 50.91 223 GLN A C 1
ATOM 1745 O O . GLN A 1 223 ? 29.423 -16.509 60.353 1.00 50.91 223 GLN A O 1
ATOM 1750 N N . HIS A 1 224 ? 30.540 -17.989 59.208 1.00 39.94 224 HIS A N 1
ATOM 1751 C CA . HIS A 1 224 ? 31.842 -18.384 58.601 1.00 39.94 224 HIS A CA 1
ATOM 1752 C C . HIS A 1 224 ? 32.216 -19.793 59.215 1.00 39.94 224 HIS A C 1
ATOM 1754 O O . HIS A 1 224 ? 31.467 -20.232 60.086 1.00 39.94 224 HIS A O 1
ATOM 1760 N N . PRO A 1 225 ? 33.399 -20.452 59.035 1.00 57.78 225 PRO A N 1
ATOM 1761 C CA . PRO A 1 225 ? 34.330 -20.610 57.898 1.00 57.78 225 PRO A CA 1
ATOM 1762 C C . PRO A 1 225 ? 34.933 -22.060 57.712 1.00 57.78 225 PRO A C 1
ATOM 1764 O O . PRO A 1 225 ? 34.771 -22.939 58.549 1.00 57.78 225 PRO A O 1
ATOM 1767 N N . ARG A 1 226 ? 35.784 -22.203 56.669 1.00 39.84 226 ARG A N 1
ATOM 1768 C CA . ARG A 1 226 ? 36.921 -23.151 56.420 1.00 39.84 226 ARG A CA 1
ATOM 1769 C C . ARG A 1 226 ? 36.716 -24.549 55.765 1.00 39.84 226 ARG A C 1
ATOM 1771 O O . ARG A 1 226 ? 35.998 -25.413 56.239 1.00 39.84 226 ARG A O 1
ATOM 1778 N N . GLN A 1 227 ? 37.501 -24.704 54.683 1.00 39.62 227 GLN A N 1
ATOM 1779 C CA . GLN A 1 227 ? 37.955 -25.854 53.860 1.00 39.62 227 GLN A CA 1
ATOM 1780 C C . GLN A 1 227 ? 38.719 -26.974 54.636 1.00 39.62 227 GLN A C 1
ATOM 1782 O O . GLN A 1 227 ? 38.881 -26.805 55.845 1.00 39.62 227 GLN A O 1
ATOM 1787 N N . PRO A 1 228 ? 39.398 -27.987 54.008 1.00 65.19 228 PRO A N 1
ATOM 1788 C CA . PRO A 1 228 ? 39.339 -28.588 52.645 1.00 65.19 228 PRO A CA 1
ATOM 1789 C C . PRO A 1 228 ? 39.317 -30.147 52.640 1.00 65.19 228 PRO A C 1
ATOM 1791 O O . PRO A 1 228 ? 39.482 -30.773 53.685 1.00 65.19 228 PRO A O 1
ATOM 1794 N N . ARG A 1 229 ? 39.218 -30.748 51.435 1.00 41.78 229 ARG A N 1
ATOM 1795 C CA . ARG A 1 229 ? 39.765 -32.043 50.908 1.00 41.78 229 ARG A CA 1
ATOM 1796 C C . ARG A 1 229 ? 38.766 -32.543 49.845 1.00 41.78 229 ARG A C 1
ATOM 1798 O O . ARG A 1 229 ? 37.574 -32.438 50.071 1.00 41.78 229 ARG A O 1
ATOM 1805 N N . GLY A 1 230 ? 39.100 -33.079 48.679 1.00 35.75 230 GLY A N 1
ATOM 1806 C CA . GLY A 1 230 ? 40.338 -33.480 48.026 1.00 35.75 230 GLY A CA 1
ATOM 1807 C C . GLY A 1 230 ? 39.965 -34.114 46.670 1.00 35.75 230 GLY A C 1
ATOM 1808 O O . GLY A 1 230 ? 38.788 -34.314 46.384 1.00 35.75 230 GLY A O 1
ATOM 1809 N N . CYS A 1 231 ? 40.986 -34.368 45.852 1.00 38.66 231 CYS A N 1
ATOM 1810 C CA . CYS A 1 231 ? 41.017 -35.062 44.559 1.00 38.66 231 CYS A CA 1
ATOM 1811 C C . CYS A 1 231 ? 39.840 -35.986 44.189 1.00 38.66 231 CYS A C 1
ATOM 1813 O O . CYS A 1 231 ? 39.503 -36.880 44.956 1.00 38.66 231 CYS A O 1
ATOM 1815 N N . CYS A 1 232 ? 39.405 -35.919 42.924 1.00 38.44 232 CYS A N 1
ATOM 1816 C CA . CYS A 1 232 ? 39.551 -37.050 42.001 1.00 38.44 232 CYS A CA 1
ATOM 1817 C C . CYS A 1 232 ? 39.392 -36.627 40.534 1.00 38.44 232 CYS A C 1
ATOM 1819 O O . CYS A 1 232 ? 38.710 -35.666 40.194 1.00 38.44 232 CYS A O 1
ATOM 1821 N N . VAL A 1 233 ? 40.119 -37.361 39.702 1.00 42.22 233 VAL A N 1
ATOM 1822 C CA . VAL A 1 233 ? 40.451 -37.155 38.291 1.00 42.22 233 VAL A CA 1
ATOM 1823 C C . VAL A 1 233 ? 39.596 -38.109 37.433 1.00 42.22 233 VAL A C 1
ATOM 1825 O O . VAL A 1 233 ? 39.188 -39.149 37.943 1.00 42.22 233 VAL A O 1
ATOM 1828 N N . ASN A 1 234 ? 39.468 -37.819 36.127 1.00 38.97 234 ASN A N 1
ATOM 1829 C CA . ASN A 1 234 ? 39.007 -38.693 35.019 1.00 38.97 234 ASN A CA 1
ATOM 1830 C C . ASN A 1 234 ? 37.477 -38.932 34.920 1.00 38.97 234 ASN A C 1
ATOM 1832 O O . ASN A 1 234 ? 36.803 -39.043 35.928 1.00 38.97 234 ASN A O 1
ATOM 1836 N N . HIS A 1 235 ?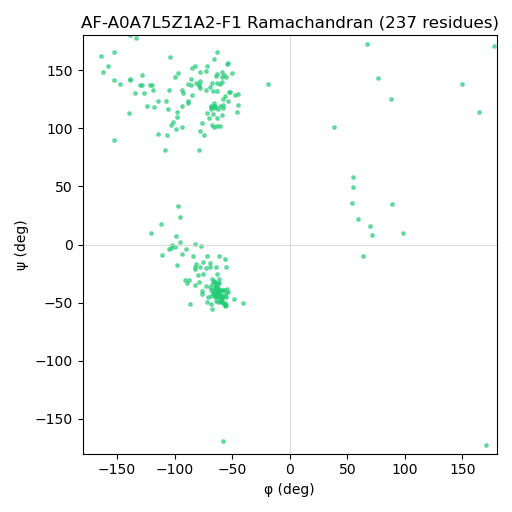 36.830 -39.033 33.747 1.00 39.38 235 HIS A N 1
ATOM 1837 C CA . HIS A 1 235 ? 37.284 -39.570 32.461 1.00 39.38 235 HIS A CA 1
ATOM 1838 C C . HIS A 1 235 ? 36.381 -39.136 31.274 1.00 39.38 235 HIS A C 1
ATOM 1840 O O . HIS A 1 235 ? 35.234 -38.741 31.461 1.00 39.38 235 HIS A O 1
ATOM 1846 N N . LEU A 1 236 ? 36.923 -39.266 30.055 1.00 45.09 236 LEU A N 1
ATOM 1847 C CA . LEU A 1 236 ? 36.287 -39.126 28.734 1.00 45.09 236 LEU A CA 1
ATOM 1848 C C . LEU A 1 236 ? 35.044 -40.019 28.513 1.00 45.09 236 LEU A C 1
ATOM 1850 O O . LEU A 1 236 ? 35.021 -41.143 29.010 1.00 45.09 236 LEU A O 1
ATOM 1854 N N . ARG A 1 237 ? 34.152 -39.590 27.597 1.00 43.06 237 ARG A N 1
ATOM 1855 C CA . ARG A 1 237 ? 33.741 -40.248 26.313 1.00 43.06 237 ARG A CA 1
ATOM 1856 C C . ARG A 1 237 ? 32.438 -39.587 25.816 1.00 43.06 237 ARG A C 1
ATOM 1858 O O . ARG A 1 237 ? 31.478 -39.515 26.565 1.00 43.06 237 ARG A O 1
ATOM 1865 N N . GLN A 1 238 ? 32.426 -38.870 24.687 1.00 52.47 238 GLN A N 1
ATOM 1866 C CA . GLN A 1 238 ? 32.157 -39.385 23.331 1.00 52.47 238 GLN A CA 1
ATOM 1867 C C . GLN A 1 238 ? 31.059 -40.456 23.281 1.00 52.47 238 GLN A C 1
ATOM 1869 O O . GLN A 1 238 ? 31.348 -41.611 23.576 1.00 52.47 238 GLN A O 1
ATOM 1874 N N . PHE A 1 239 ? 29.856 -40.046 22.870 1.00 56.06 239 PHE A N 1
ATOM 1875 C CA . PHE A 1 239 ? 29.094 -40.587 21.737 1.00 56.06 239 PHE A CA 1
ATOM 1876 C C . PHE A 1 239 ? 28.228 -39.466 21.157 1.00 56.06 239 PHE A C 1
ATOM 1878 O O . PHE A 1 239 ? 27.782 -38.613 21.959 1.00 56.06 239 PHE A O 1
#

Sequence (239 aa):
MRHPGSTVLRRGRYTAICSEGFCRGDTADGTSGLERGIFDILDFVLGNGSHDVPLPMDLRRRADMIFRLSSEPQLRDALILAVEYDGHYWHKDRLETDLRKTACLRDMGAHAVLRIREEPLDLTSALDVSVPRNPTPQLCAQLVLAHLMHTLAMRLDTEVAVRIEHALAAASSTLDKTAIHCRDCRRLLRQIQRDGRSCVLEAHPARPRGPGPKVCMEPEHKQHPRQPRGCCVNHLRQF

Radius of gyration: 27.24 Å; Cα contacts (8 Å, |Δi|>4): 285; chains: 1; bounding box: 64×74×83 Å

Nearest PDB structures (foldseek):
  8em1-assembly1_A  TM=6.050E-01  e=2.055E-01  Kinneretia aquatilis
  8em1-assembly1_B  TM=4.991E-01  e=2.459E-01  Kinneretia aquatilis
  6gx7-assembly1_G  TM=3.233E-01  e=7.657E-01  Chlamydia pneumoniae
  3vuu-assembly1_A  TM=3.072E-01  e=6.997E+00  Plasmodium falciparum 3D7

Mean predicted aligned error: 14.2 Å

Secondary structure (DSSP, 8-state):
--PPP----PPPS------SS------TTS--HHHHHHHHHHHHHH-SEEEEEEETTEEEEEEEEEEEE-SSTT-TTPEEEEEEEE-HHHHTT-HHHHHHHHHHHHHTT-SEEEEEEETTPPPSSTT-EEE-SS--HHHHHHHHHHHHHHHSGGGS-HHHHHHHHHHHHHHGGG--GGG---HHHHHHHHHHHHHSS-SGGGS------PPPP----PPP-------------------

pLDDT: mean 76.55, std 23.13, range [29.73, 98.38]

Solvent-accessible surface area (backbone atoms only — not comparable to full-atom values): 15154 Å² total; per-residue (Å²): 141,82,85,82,79,86,77,82,76,78,80,70,83,70,80,80,84,78,80,84,87,75,80,76,63,85,49,93,81,58,58,56,59,50,60,53,44,23,46,56,55,41,31,73,46,50,34,68,55,45,68,65,41,68,35,89,95,42,74,90,44,60,42,54,28,40,31,38,49,36,81,55,88,81,51,85,86,43,47,26,37,33,41,38,79,40,51,36,89,82,46,61,96,32,63,70,58,54,54,51,49,50,50,53,46,39,77,74,60,31,75,40,70,32,41,42,24,19,51,88,49,77,76,90,50,93,65,35,43,66,36,56,71,88,67,51,30,65,58,54,32,53,49,50,48,41,45,43,54,74,75,39,49,94,72,49,36,70,65,37,48,51,37,40,50,52,55,47,49,77,49,46,88,77,56,67,69,84,60,50,75,53,67,64,42,53,49,51,52,52,46,44,62,70,62,76,56,85,75,79,78,79,77,65,79,76,76,76,81,68,82,73,83,79,81,79,82,78,82,91,79,79,89,86,86,88,87,92,87,79,89,87,81,89,82,91,79,93,131